Protein AF-A0A969HRJ3-F1 (afdb_monomer)

Radius of gyration: 23.59 Å; Cα contacts (8 Å, |Δi|>4): 320; chains: 1; bounding box: 69×30×68 Å

pLDDT: mean 84.58, std 14.96, range [37.5, 98.06]

Solvent-accessible surface area (backbone atoms only — not comparable to full-atom values): 15428 Å² total; per-residue (Å²): 118,71,72,62,56,55,53,55,52,50,54,52,55,51,51,52,53,52,53,52,56,51,50,54,53,49,52,53,48,45,64,77,42,39,71,56,49,57,52,40,52,64,53,78,60,49,46,32,39,82,84,7,45,77,69,46,73,60,54,58,54,44,67,77,70,50,52,71,70,46,30,63,55,30,55,70,45,98,31,55,52,34,18,50,52,19,50,51,52,45,43,74,72,49,97,80,66,67,58,66,63,51,45,63,62,30,60,73,35,72,52,61,38,40,36,33,28,29,43,72,48,98,88,53,74,72,42,80,43,80,44,80,40,46,44,21,50,55,49,41,53,37,44,27,46,78,55,65,75,84,66,68,56,96,30,48,58,77,66,74,32,54,27,70,90,35,71,70,56,16,52,50,44,44,48,52,43,58,62,39,97,64,88,44,66,64,38,46,38,38,36,62,72,49,79,84,55,79,87,48,48,68,38,29,48,51,38,46,76,76,39,100,40,70,40,29,46,35,38,45,26,62,66,68,52,79,92,42,50,68,60,54,50,54,49,32,70,74,69,62,48,66,72,36,55,77,48,37,84,43,71,72,55,56,53,48,55,75,71,42,85,77,69,80,60,64,68,78,75,72,75,120

Secondary structure (DSSP, 8-state):
-HHHHHHHHHHHHHHHHHHHHHHHHHHHHHHHHHHHHHHHTT-S-EEB-TTS-B--HHHHHHHTT--HHHHHHHTT-S-HHHHHHHHHHHHHH-S---HHHHHHHHTT---EEEEEEEEPPTTS--EEEEEEEEHHHHHHHHH--TT--S-S-TTS-----TTTT-HHHHHHHHHHHHHS----HHHHHHHHHSPP-GGGHHHHHHHHHHS--HHHHHHHHTT--GGGHHHHHHHHHHH--TTHHHH---HHHHHHHHHSTT--S-GGGT--

Foldseek 3Di:
DVVVVVVVVVVVVVVVVVVVVVVVVLVVLCVQCVVLLVVQLPDQEFEADQQQAGDDPSLVVCLVRDDLVSLVSQCPDPGLSSVLSSLQSNLPPDLDDPLLVSLLSLQAQQDWHWYWWWDDDPPDDTDTDIDIDRSSQSSCVQQDAPLPPVDPPSTHHDHDHSCPVPPVSNVSSLLVLQQDDGDHVRSLSSLAPDQADPVSQVSLVCCLVPPLRLSSLLSNLLVQDPVCLVSSVVSCVVPVSCVSCQNNVHPVNVVVVVPDPPPVPPCVVVPD

Nearest PDB structures (foldseek):
  8r22-assembly1_A  TM=3.618E-01  e=1.398E+00  Homo sapiens
  2ewv-assembly1_A  TM=2.769E-01  e=1.712E+00  Aquifex aeolicus VF5
  7a01-assembly1_N3  TM=2.493E-01  e=4.487E+00  Oryctolagus cuniculus
  5jpq-assembly1_q  TM=2.025E-01  e=9.601E+00  Thermochaetoides thermophila

Sequence (272 aa):
MYLKIGFTLGLFIFGIIISFAQEDKNKQIYKRLNSLATNISRELVIDIDYKGNLTSRMLNKLAKKASESDLMALTRHSSPNVRFYAIYLLTQNFDSIPYLDLAQHFLYDLDSVEVAEWTTLSHGPALKQFNKQVLGELALQMLGTSSYTGFIPRNSFKCQPYTWANPAQLKAIDSLLVCNPNELIQTRDVLSYNASIPAHYPCIRSLVEHYDKPEALYALAKFQKDSDVNLILQEVIRTGAIWVLKAFQHPTFLTFLASTSLITIPLTYMQI

Structure (mmCIF, N/CA/C/O backbone):
data_AF-A0A969HRJ3-F1
#
_entry.id   AF-A0A969HRJ3-F1
#
loop_
_atom_site.group_PDB
_atom_site.id
_atom_site.type_symbol
_atom_site.label_atom_id
_atom_site.label_alt_id
_atom_site.label_comp_id
_atom_site.label_asym_id
_atom_site.label_entity_id
_atom_site.label_seq_id
_atom_site.pdbx_PDB_ins_code
_atom_site.Cartn_x
_atom_site.Cartn_y
_atom_site.Cartn_z
_atom_site.occupancy
_atom_site.B_iso_or_equiv
_atom_site.auth_seq_id
_atom_site.auth_comp_id
_atom_site.auth_asym_id
_atom_site.auth_atom_id
_atom_site.pdbx_PDB_model_num
ATOM 1 N N . MET A 1 1 ? -39.532 -7.740 -28.508 1.00 56.62 1 MET A N 1
ATOM 2 C CA . MET A 1 1 ? -38.693 -8.711 -27.764 1.00 56.62 1 MET A CA 1
ATOM 3 C C . MET A 1 1 ? -37.367 -9.009 -28.475 1.00 56.62 1 MET A C 1
ATOM 5 O O . MET A 1 1 ? -36.334 -8.915 -27.830 1.00 56.62 1 MET A O 1
ATOM 9 N N . TYR A 1 2 ? -37.355 -9.246 -29.793 1.00 54.16 2 TYR A N 1
ATOM 10 C CA . TYR A 1 2 ? -36.135 -9.537 -30.573 1.00 54.16 2 TYR A CA 1
ATOM 11 C C . TYR A 1 2 ? -35.052 -8.437 -30.583 1.00 54.16 2 TYR A C 1
ATOM 13 O O . TYR A 1 2 ? -33.867 -8.751 -30.631 1.00 54.16 2 TYR A O 1
ATOM 21 N N . LEU A 1 3 ? -35.426 -7.158 -30.445 1.00 55.66 3 LEU A N 1
ATOM 22 C CA . LEU A 1 3 ? -34.468 -6.041 -30.456 1.00 55.66 3 LEU A CA 1
ATOM 23 C C . LEU A 1 3 ? -33.538 -6.007 -29.223 1.00 55.66 3 LEU A C 1
ATOM 25 O O . LEU A 1 3 ? -32.405 -5.548 -29.319 1.00 55.66 3 LEU A O 1
ATOM 29 N N . LYS A 1 4 ? -33.990 -6.514 -28.063 1.00 54.09 4 LYS A N 1
ATOM 30 C CA . LYS A 1 4 ? -33.178 -6.524 -26.830 1.00 54.09 4 LYS A CA 1
ATOM 31 C C . LYS A 1 4 ? -32.081 -7.589 -26.861 1.00 54.09 4 LYS A C 1
ATOM 33 O O . LYS A 1 4 ? -31.000 -7.336 -26.344 1.00 54.09 4 LYS A O 1
ATOM 38 N N . ILE A 1 5 ? -32.347 -8.733 -27.496 1.00 66.12 5 ILE A N 1
ATOM 39 C CA . ILE A 1 5 ? -31.422 -9.876 -27.564 1.00 66.12 5 ILE A CA 1
ATOM 40 C C . ILE A 1 5 ? -30.237 -9.564 -28.492 1.00 66.12 5 ILE A C 1
ATOM 42 O O . ILE A 1 5 ? -29.095 -9.858 -28.149 1.00 66.12 5 ILE A O 1
ATOM 46 N N . GLY A 1 6 ? -30.480 -8.897 -29.628 1.00 61.59 6 GLY A N 1
ATOM 47 C CA . GLY A 1 6 ? -29.408 -8.497 -30.550 1.00 61.59 6 GLY A CA 1
ATOM 48 C C . GLY A 1 6 ? -28.414 -7.504 -29.934 1.00 61.59 6 GLY A C 1
ATOM 49 O O . GLY A 1 6 ? -27.212 -7.609 -30.164 1.00 61.59 6 GLY A O 1
ATOM 50 N N . PHE A 1 7 ? -28.898 -6.586 -29.090 1.00 70.19 7 PHE A N 1
ATOM 51 C CA . PHE A 1 7 ? -28.051 -5.597 -28.420 1.00 70.19 7 PHE A CA 1
ATOM 52 C C . PHE A 1 7 ? -27.148 -6.219 -27.343 1.00 70.19 7 PHE A C 1
ATOM 54 O O . PHE A 1 7 ? -25.969 -5.883 -27.257 1.00 70.19 7 PHE A O 1
ATOM 61 N N . THR A 1 8 ? -27.660 -7.173 -26.554 1.00 66.62 8 THR A N 1
ATOM 62 C CA . THR A 1 8 ? -26.848 -7.867 -25.534 1.00 66.62 8 THR A CA 1
ATOM 63 C C . THR A 1 8 ? -25.789 -8.767 -26.170 1.00 66.62 8 THR A C 1
ATOM 65 O O . THR A 1 8 ? -24.652 -8.796 -25.705 1.00 66.62 8 THR A O 1
ATOM 68 N N . LEU A 1 9 ? -26.131 -9.452 -27.268 1.00 69.56 9 LEU A N 1
ATOM 69 C CA . LEU A 1 9 ? -25.185 -10.286 -28.011 1.00 69.56 9 LEU A CA 1
ATOM 70 C C . LEU A 1 9 ? -24.076 -9.444 -28.668 1.00 69.56 9 LEU A C 1
ATOM 72 O O . LEU A 1 9 ? -22.909 -9.827 -28.632 1.00 69.56 9 LEU A O 1
ATOM 76 N N . GLY A 1 10 ? -24.426 -8.269 -29.205 1.00 69.06 10 GLY A N 1
ATOM 77 C CA . GLY A 1 10 ? -23.463 -7.323 -29.773 1.00 69.06 10 GLY A CA 1
ATOM 78 C C . GLY A 1 10 ? -22.443 -6.817 -28.750 1.00 69.06 10 GLY A C 1
ATOM 79 O O . GLY A 1 10 ? -21.248 -6.815 -29.037 1.00 69.06 10 GLY A O 1
ATOM 80 N N . LEU A 1 11 ? -22.884 -6.464 -27.536 1.00 73.31 11 LEU A N 1
ATOM 81 C CA . LEU A 1 11 ? -21.986 -6.040 -26.453 1.00 73.31 11 LEU A CA 1
ATOM 82 C C . LEU A 1 11 ? -21.050 -7.164 -25.988 1.00 73.31 11 LEU A C 1
ATOM 84 O O . LEU A 1 11 ? -19.877 -6.912 -25.722 1.00 73.31 11 LEU A O 1
ATOM 88 N N . PHE A 1 12 ? -21.541 -8.404 -25.934 1.00 72.06 12 PHE A N 1
ATOM 89 C CA . PHE A 1 12 ? -20.728 -9.558 -25.550 1.00 72.06 12 PHE A CA 1
ATOM 90 C C . PHE A 1 12 ? -19.631 -9.861 -26.583 1.00 72.06 12 PHE A C 1
ATOM 92 O O . PHE A 1 12 ? -18.465 -10.016 -26.222 1.00 72.06 12 PHE A O 1
ATOM 99 N N . ILE A 1 13 ? -19.975 -9.866 -27.876 1.00 71.44 13 ILE A N 1
ATOM 100 C CA . ILE A 1 13 ? -19.005 -10.069 -28.965 1.00 71.44 13 ILE A CA 1
ATOM 101 C C . ILE A 1 13 ? -17.981 -8.926 -28.998 1.00 71.44 13 ILE A C 1
ATOM 103 O O . ILE A 1 13 ? -16.787 -9.174 -29.156 1.00 71.44 13 ILE A O 1
ATOM 107 N N . PHE A 1 14 ? -18.419 -7.680 -28.795 1.00 68.56 14 PHE A N 1
ATOM 108 C CA . PHE A 1 14 ? -17.523 -6.525 -28.748 1.00 68.56 14 PHE A CA 1
ATOM 109 C C . PHE A 1 14 ? -16.537 -6.602 -27.572 1.00 68.56 14 PHE A C 1
ATOM 111 O O . PHE A 1 14 ? -15.352 -6.327 -27.750 1.00 68.56 14 PHE A O 1
ATOM 118 N N . GLY A 1 15 ? -16.991 -7.063 -26.400 1.00 64.44 15 GLY A N 1
ATOM 119 C CA . GLY A 1 15 ? -16.123 -7.323 -25.247 1.00 64.44 15 GLY A CA 1
ATOM 120 C C . GLY A 1 15 ? -15.043 -8.368 -25.541 1.00 64.44 15 GLY A C 1
ATOM 121 O O . GLY A 1 15 ? -13.871 -8.131 -25.258 1.00 64.44 15 GLY A O 1
ATOM 122 N N . ILE A 1 16 ? -15.411 -9.477 -26.191 1.00 68.00 16 ILE A N 1
ATOM 123 C CA . ILE A 1 16 ? -14.467 -10.533 -26.592 1.00 68.00 16 ILE A CA 1
ATOM 124 C C . ILE A 1 16 ? -13.409 -9.996 -27.568 1.00 68.00 16 ILE A C 1
ATOM 126 O O . ILE A 1 16 ? -12.219 -10.262 -27.398 1.00 68.00 16 ILE A O 1
ATOM 130 N N . ILE A 1 17 ? -13.817 -9.207 -28.569 1.00 66.00 17 ILE A N 1
ATOM 131 C CA . ILE A 1 17 ? -12.893 -8.618 -29.552 1.00 66.00 17 ILE A CA 1
ATOM 132 C C . ILE A 1 17 ? -11.901 -7.661 -28.873 1.00 66.00 17 ILE A C 1
ATOM 134 O O . ILE A 1 17 ? -10.711 -7.690 -29.189 1.00 66.00 17 ILE A O 1
ATOM 138 N N . ILE A 1 18 ? -12.360 -6.849 -27.911 1.00 67.62 18 ILE A N 1
ATOM 139 C CA . ILE A 1 18 ? -11.481 -5.965 -27.131 1.00 67.62 18 ILE A CA 1
ATOM 140 C C . ILE A 1 18 ? -10.466 -6.782 -26.323 1.00 67.62 18 ILE A C 1
ATOM 142 O O . ILE A 1 18 ? -9.281 -6.446 -26.329 1.00 67.62 18 ILE A O 1
ATOM 146 N N . SER A 1 19 ? -10.893 -7.871 -25.675 1.00 61.19 19 SER A N 1
ATOM 147 C CA . SER A 1 19 ? -9.987 -8.741 -24.918 1.00 61.19 19 SER A CA 1
ATOM 148 C C . SER A 1 19 ? -8.893 -9.351 -25.802 1.00 61.19 19 SER A C 1
ATOM 150 O O . SER A 1 19 ? -7.722 -9.282 -25.431 1.00 61.19 19 SER A O 1
ATOM 152 N N . PHE A 1 20 ? -9.235 -9.856 -26.995 1.00 60.12 20 PHE A N 1
ATOM 153 C CA . PHE A 1 20 ? -8.247 -10.403 -27.935 1.00 60.12 20 PHE A CA 1
ATOM 154 C C . PHE A 1 20 ? -7.270 -9.340 -28.454 1.00 60.12 20 PHE A C 1
ATOM 156 O O . PHE A 1 20 ? -6.060 -9.567 -28.475 1.00 60.12 20 PHE A O 1
ATOM 163 N N . ALA A 1 21 ? -7.761 -8.149 -28.813 1.00 57.69 21 ALA A N 1
ATOM 164 C CA . ALA A 1 21 ? -6.901 -7.056 -29.270 1.00 57.69 21 ALA A CA 1
ATOM 165 C C . ALA A 1 21 ? -5.924 -6.583 -28.176 1.00 57.69 21 ALA A C 1
ATOM 167 O O . ALA A 1 21 ? -4.788 -6.195 -28.465 1.00 57.69 21 ALA A O 1
ATOM 168 N N . GLN A 1 22 ? -6.353 -6.622 -26.913 1.00 59.62 22 GLN A N 1
ATOM 169 C CA . GLN A 1 22 ? -5.511 -6.293 -25.768 1.00 59.62 22 GLN A CA 1
ATOM 170 C C . GLN A 1 22 ? -4.480 -7.394 -25.481 1.00 59.62 22 GLN A C 1
ATOM 172 O O . GLN A 1 22 ? -3.331 -7.090 -25.161 1.00 59.62 22 GLN A O 1
ATOM 177 N N . GLU A 1 23 ? -4.848 -8.662 -25.671 1.00 66.44 23 GLU A N 1
ATOM 178 C CA . GLU A 1 23 ? -3.934 -9.798 -25.552 1.00 66.44 23 GLU A CA 1
ATOM 179 C C . GLU A 1 23 ? -2.814 -9.762 -26.609 1.00 66.44 23 GLU A C 1
ATOM 181 O O . GLU A 1 23 ? -1.642 -9.940 -26.267 1.00 66.44 23 GLU A O 1
ATOM 186 N N . ASP A 1 24 ? -3.133 -9.459 -27.870 1.00 59.12 24 ASP A N 1
ATOM 187 C CA . ASP A 1 24 ? -2.139 -9.380 -28.950 1.00 59.12 24 ASP A CA 1
ATOM 188 C C . ASP A 1 24 ? -1.158 -8.214 -28.767 1.00 59.12 24 ASP A C 1
ATOM 190 O O . ASP A 1 24 ? 0.055 -8.383 -28.945 1.00 59.12 24 ASP A O 1
ATOM 194 N N . LYS A 1 25 ? -1.647 -7.044 -28.328 1.00 62.38 25 LYS A N 1
ATOM 195 C CA . LYS A 1 25 ? -0.774 -5.919 -27.950 1.00 62.38 25 LYS A CA 1
ATOM 196 C C . LYS A 1 25 ? 0.165 -6.303 -26.811 1.00 62.38 25 LYS A C 1
ATOM 198 O O . LYS A 1 25 ? 1.367 -6.049 -26.902 1.00 62.38 25 LYS A O 1
ATOM 203 N N . ASN A 1 26 ? -0.349 -6.974 -25.780 1.00 62.53 26 ASN A N 1
ATOM 204 C CA . ASN A 1 26 ? 0.467 -7.447 -24.666 1.00 62.53 26 ASN A CA 1
ATOM 205 C C . ASN A 1 26 ? 1.536 -8.442 -25.143 1.00 62.53 26 ASN A C 1
ATOM 207 O O . ASN A 1 26 ? 2.707 -8.279 -24.807 1.00 62.53 26 ASN A O 1
ATOM 211 N N . LYS A 1 27 ? 1.192 -9.413 -26.002 1.00 67.62 27 LYS A N 1
ATOM 212 C CA . LYS A 1 27 ? 2.163 -10.357 -26.592 1.00 67.62 27 LYS A CA 1
ATOM 213 C C . LYS A 1 27 ? 3.284 -9.644 -27.351 1.00 67.62 27 LYS A C 1
ATOM 215 O O . LYS A 1 27 ? 4.450 -10.032 -27.234 1.00 67.62 27 LYS A O 1
ATOM 220 N N . GLN A 1 28 ? 2.966 -8.594 -28.109 1.00 68.62 28 GLN A N 1
ATOM 221 C CA . GLN A 1 28 ? 3.967 -7.834 -28.859 1.00 68.62 28 GLN A CA 1
ATOM 222 C C . GLN A 1 28 ? 4.893 -7.016 -27.942 1.00 68.62 28 GLN A C 1
ATOM 224 O O . GLN A 1 28 ? 6.112 -7.025 -28.147 1.00 68.62 28 GLN A O 1
ATOM 229 N N . ILE A 1 29 ? 4.338 -6.371 -26.909 1.00 68.56 29 ILE A N 1
ATOM 230 C CA . ILE A 1 29 ? 5.096 -5.662 -25.863 1.00 68.56 29 ILE A CA 1
ATOM 231 C C . ILE A 1 29 ? 6.056 -6.630 -25.168 1.00 68.56 29 ILE A C 1
ATOM 233 O O . ILE A 1 29 ? 7.268 -6.379 -25.109 1.00 68.56 29 ILE A O 1
ATOM 237 N N . TYR A 1 30 ? 5.538 -7.783 -24.731 1.00 68.69 30 TYR A N 1
ATOM 238 C CA . TYR A 1 30 ? 6.349 -8.810 -24.093 1.00 68.69 30 TYR A CA 1
ATOM 239 C C . TYR A 1 30 ? 7.469 -9.265 -25.017 1.00 68.69 30 TYR A C 1
ATOM 241 O O . TYR A 1 30 ? 8.600 -9.321 -24.565 1.00 68.69 30 TYR A O 1
ATOM 249 N N . LYS A 1 31 ? 7.239 -9.466 -26.320 1.00 77.75 31 LYS A N 1
ATOM 250 C CA . LYS A 1 31 ? 8.304 -9.867 -27.256 1.00 77.75 31 LYS A CA 1
ATOM 251 C C . LYS A 1 31 ? 9.462 -8.860 -27.330 1.00 77.75 31 LYS A C 1
ATOM 253 O O . LYS A 1 31 ? 10.617 -9.283 -27.385 1.00 77.75 31 LYS A O 1
ATOM 258 N N . ARG A 1 32 ? 9.188 -7.548 -27.314 1.00 85.38 32 ARG A N 1
ATOM 259 C CA . ARG A 1 32 ? 10.231 -6.504 -27.415 1.00 85.38 32 ARG A CA 1
ATOM 260 C C . ARG A 1 32 ? 11.063 -6.388 -26.141 1.00 85.38 32 ARG A C 1
ATOM 262 O O . ARG A 1 32 ? 12.280 -6.210 -26.216 1.00 85.38 32 ARG A O 1
ATOM 269 N N . LEU A 1 33 ? 10.413 -6.470 -24.983 1.00 92.62 33 LEU A N 1
ATOM 270 C CA . LEU A 1 33 ? 11.062 -6.300 -23.684 1.00 92.62 33 LEU A CA 1
ATOM 271 C C . LEU A 1 33 ? 11.400 -7.625 -22.991 1.00 92.62 33 LEU A C 1
ATOM 273 O O . LEU A 1 33 ? 12.006 -7.585 -21.925 1.00 92.62 33 LEU A O 1
ATOM 277 N N . ASN A 1 34 ? 11.102 -8.780 -23.599 1.00 90.00 34 ASN A N 1
ATOM 278 C CA . ASN A 1 34 ? 11.191 -10.094 -22.953 1.00 90.00 34 ASN A CA 1
ATOM 279 C C . ASN A 1 34 ? 12.561 -10.349 -22.332 1.00 90.00 34 ASN A C 1
ATOM 281 O O . ASN A 1 34 ? 12.669 -10.763 -21.184 1.00 90.00 34 ASN A O 1
ATOM 285 N N . SER A 1 35 ? 13.625 -10.076 -23.091 1.00 92.81 35 SER A N 1
ATOM 286 C CA . SER A 1 35 ? 14.993 -10.299 -22.624 1.00 92.81 35 SER A CA 1
ATOM 287 C C . SER A 1 35 ? 15.351 -9.389 -21.452 1.00 92.81 35 SER A C 1
ATOM 289 O O . SER A 1 35 ? 16.077 -9.804 -20.555 1.00 92.81 35 SER A O 1
ATOM 291 N N . LEU A 1 36 ? 14.823 -8.163 -21.419 1.00 95.31 36 LEU A N 1
ATOM 292 C CA . LEU A 1 36 ? 15.044 -7.240 -20.315 1.00 95.31 36 LEU A CA 1
ATOM 293 C C . LEU A 1 36 ? 14.210 -7.621 -19.089 1.00 95.31 36 LEU A C 1
ATOM 295 O O . LEU A 1 36 ? 14.768 -7.683 -18.000 1.00 95.31 36 LEU A O 1
ATOM 299 N N . ALA A 1 37 ? 12.929 -7.942 -19.269 1.00 95.00 37 ALA A N 1
ATOM 300 C CA . ALA A 1 37 ? 12.057 -8.430 -18.204 1.00 95.00 37 ALA A CA 1
ATOM 301 C C . ALA A 1 37 ? 12.603 -9.726 -17.581 1.00 95.00 37 ALA A C 1
ATOM 303 O O . ALA A 1 37 ? 12.682 -9.827 -16.364 1.00 95.00 37 ALA A O 1
ATOM 304 N N . THR A 1 38 ? 13.101 -10.655 -18.405 1.00 95.19 38 THR A N 1
ATOM 305 C CA . THR A 1 38 ? 13.766 -11.893 -17.956 1.00 95.19 38 THR A CA 1
ATOM 306 C C . THR A 1 38 ? 15.040 -11.610 -17.156 1.00 95.19 38 THR A C 1
ATOM 308 O O . THR A 1 38 ? 15.367 -12.336 -16.222 1.00 95.19 38 THR A O 1
ATOM 311 N N . ASN A 1 39 ? 15.797 -10.571 -17.516 1.00 96.12 39 ASN A N 1
ATOM 312 C CA . ASN A 1 39 ? 16.988 -10.198 -16.754 1.00 96.12 39 ASN A CA 1
ATOM 313 C C . ASN A 1 39 ? 16.613 -9.548 -15.418 1.00 96.12 39 ASN A C 1
ATOM 315 O O . ASN A 1 39 ? 17.206 -9.898 -14.405 1.00 96.12 39 ASN A O 1
ATOM 319 N N . ILE A 1 40 ? 15.607 -8.668 -15.402 1.00 96.69 40 ILE A N 1
ATOM 320 C CA . ILE A 1 40 ? 15.085 -8.051 -14.172 1.00 96.69 40 ILE A CA 1
ATOM 321 C C . ILE A 1 40 ? 14.511 -9.118 -13.234 1.00 96.69 40 ILE A C 1
ATOM 323 O O . ILE A 1 40 ? 14.780 -9.102 -12.037 1.00 96.69 40 ILE A O 1
ATOM 327 N N . SER A 1 41 ? 13.775 -10.097 -13.766 1.00 95.88 41 SER A N 1
ATOM 328 C CA . SER A 1 41 ? 13.188 -11.171 -12.961 1.00 95.88 41 SER A CA 1
ATOM 329 C C . SER A 1 41 ? 14.223 -12.093 -12.315 1.00 95.88 41 SER A C 1
ATOM 331 O O . SER A 1 41 ? 13.870 -12.879 -11.444 1.00 95.88 41 SER A O 1
ATOM 333 N N . ARG A 1 42 ? 15.480 -12.048 -12.775 1.00 95.88 42 ARG A N 1
ATOM 334 C CA . ARG A 1 42 ? 16.611 -12.801 -12.214 1.00 95.88 42 ARG A CA 1
ATOM 335 C C . ARG A 1 42 ? 17.448 -11.981 -11.238 1.00 95.88 42 ARG A C 1
ATOM 337 O O . ARG A 1 42 ? 18.366 -12.538 -10.641 1.00 95.88 42 ARG A O 1
ATOM 344 N N . GLU A 1 43 ? 17.190 -10.682 -11.098 1.00 94.69 43 GLU A N 1
ATOM 345 C CA . GLU A 1 43 ? 17.848 -9.899 -10.056 1.00 94.69 43 GLU A CA 1
ATOM 346 C C . GLU A 1 43 ? 17.414 -10.443 -8.694 1.00 94.69 43 GLU A C 1
ATOM 348 O O . GLU A 1 43 ? 16.231 -10.638 -8.442 1.00 94.69 43 GLU A O 1
ATOM 353 N N . LEU A 1 44 ? 18.373 -10.751 -7.827 1.00 92.44 44 LEU A N 1
ATOM 354 C CA . LEU A 1 44 ? 18.051 -11.278 -6.500 1.00 92.44 44 LEU A CA 1
ATOM 355 C C . LEU A 1 44 ? 17.641 -10.157 -5.548 1.00 92.44 44 LEU A C 1
ATOM 357 O O . LEU A 1 44 ? 16.837 -10.379 -4.654 1.00 92.44 44 LEU A O 1
ATOM 361 N N . VAL A 1 45 ? 18.205 -8.965 -5.751 1.00 93.75 45 VAL A N 1
ATOM 362 C CA . VAL A 1 45 ? 18.104 -7.836 -4.833 1.00 93.75 45 VAL A CA 1
ATOM 363 C C . VAL A 1 45 ? 18.013 -6.535 -5.622 1.00 93.75 45 VAL A C 1
ATOM 365 O O . VAL A 1 45 ? 18.761 -6.323 -6.579 1.00 93.75 45 VAL A O 1
ATOM 368 N N . ILE A 1 46 ? 17.129 -5.647 -5.182 1.00 92.19 46 ILE A N 1
ATOM 369 C CA . ILE A 1 46 ? 17.028 -4.266 -5.642 1.00 92.19 46 ILE A CA 1
ATOM 370 C C . ILE A 1 46 ? 17.988 -3.411 -4.813 1.00 92.19 46 ILE A C 1
ATOM 372 O O . ILE A 1 46 ? 17.808 -3.256 -3.608 1.00 92.19 46 ILE A O 1
ATOM 376 N N . ASP A 1 47 ? 19.014 -2.860 -5.457 1.00 90.62 47 ASP A N 1
ATOM 377 C CA . ASP A 1 47 ? 20.065 -2.100 -4.775 1.00 90.62 47 ASP A CA 1
ATOM 378 C C . ASP A 1 47 ? 19.742 -0.601 -4.701 1.00 90.62 47 ASP A C 1
ATOM 380 O O . ASP A 1 47 ? 19.500 0.053 -5.726 1.00 90.62 47 ASP A O 1
ATOM 384 N N . ILE A 1 48 ? 19.781 -0.051 -3.491 1.00 87.94 48 ILE A N 1
ATOM 385 C CA . ILE A 1 48 ? 19.623 1.373 -3.206 1.00 87.94 48 ILE A CA 1
ATOM 386 C C . ILE A 1 48 ? 20.960 1.884 -2.682 1.00 87.94 48 ILE A C 1
ATOM 388 O O . ILE A 1 48 ? 21.555 1.281 -1.794 1.00 87.94 48 ILE A O 1
ATOM 392 N N . ASP A 1 49 ? 21.467 2.986 -3.235 1.00 86.06 49 ASP A N 1
ATOM 393 C CA . ASP A 1 49 ? 22.703 3.592 -2.740 1.00 86.06 49 ASP A CA 1
ATOM 394 C C . ASP A 1 49 ? 22.508 4.305 -1.391 1.00 86.06 49 ASP A C 1
ATOM 396 O O . ASP A 1 49 ? 21.399 4.534 -0.912 1.00 86.06 49 ASP A O 1
ATOM 400 N N . TYR A 1 50 ? 23.613 4.720 -0.776 1.00 82.00 50 TYR A N 1
ATOM 401 C CA . TYR A 1 50 ? 23.610 5.444 0.500 1.00 82.00 50 TYR A CA 1
ATOM 402 C C . TYR A 1 50 ? 22.912 6.816 0.462 1.00 82.00 50 TYR A C 1
ATOM 404 O O . TYR A 1 50 ? 22.753 7.455 1.500 1.00 82.00 50 TYR A O 1
ATOM 412 N N . LYS A 1 51 ? 22.535 7.309 -0.723 1.00 80.94 51 LYS A N 1
ATOM 413 C CA . LYS A 1 51 ? 21.774 8.550 -0.911 1.00 80.94 51 LYS A CA 1
ATOM 414 C C . LYS A 1 51 ? 20.285 8.280 -1.142 1.00 80.94 51 LYS A C 1
ATOM 416 O O . LYS A 1 51 ? 19.549 9.250 -1.355 1.00 80.94 51 LYS A O 1
ATOM 421 N N . GLY A 1 52 ? 19.865 7.015 -1.133 1.00 79.94 52 GLY A N 1
ATOM 422 C CA . GLY A 1 52 ? 18.506 6.587 -1.428 1.00 7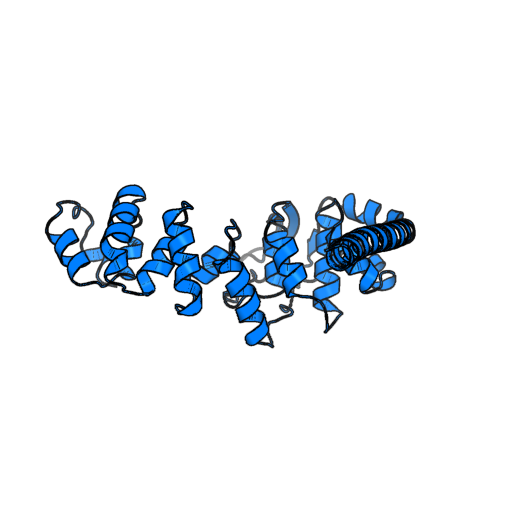9.94 52 GLY A CA 1
ATOM 423 C C . GLY A 1 52 ? 18.201 6.484 -2.926 1.00 79.94 52 GLY A C 1
ATOM 424 O O . GLY A 1 52 ? 17.038 6.512 -3.296 1.00 79.94 52 GLY A O 1
ATOM 425 N N . ASN A 1 53 ? 19.172 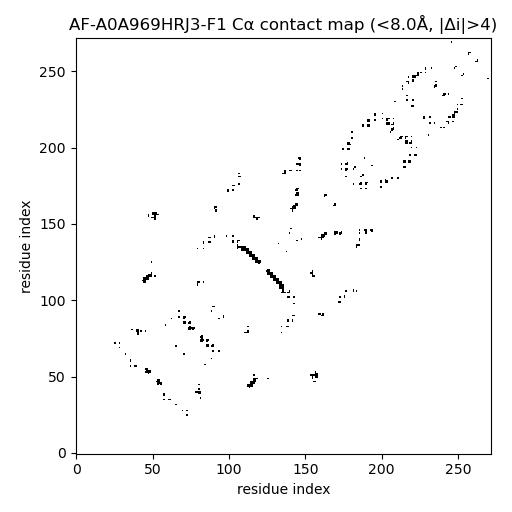6.417 -3.834 1.00 84.69 53 ASN A N 1
ATOM 426 C CA . ASN A 1 53 ? 18.861 6.244 -5.257 1.00 84.69 53 ASN A CA 1
ATOM 427 C C . ASN A 1 53 ? 18.855 4.762 -5.627 1.00 84.69 53 ASN A C 1
ATOM 429 O O . ASN A 1 53 ? 19.773 4.028 -5.263 1.00 84.69 53 ASN A O 1
ATOM 433 N N . LEU A 1 54 ? 17.879 4.329 -6.425 1.00 87.44 54 LEU A N 1
ATOM 434 C CA . LEU A 1 54 ? 17.914 3.004 -7.041 1.00 87.44 54 LEU A CA 1
ATOM 435 C C . LEU A 1 54 ? 19.070 2.922 -8.046 1.00 87.44 54 LEU A C 1
ATOM 437 O O . LEU A 1 54 ? 19.109 3.660 -9.032 1.00 87.44 54 LEU A O 1
ATOM 441 N N . THR A 1 55 ? 20.003 1.995 -7.826 1.00 81.56 55 THR A N 1
ATOM 442 C CA . THR A 1 55 ? 21.237 1.864 -8.622 1.00 81.56 55 THR A CA 1
ATOM 443 C C . THR A 1 55 ? 21.262 0.610 -9.490 1.00 81.56 55 THR A C 1
ATOM 445 O O . THR A 1 55 ? 22.293 -0.028 -9.684 1.00 81.56 55 THR A O 1
ATOM 448 N N . SER A 1 56 ? 20.127 0.262 -10.100 1.00 88.44 56 SER A N 1
ATOM 449 C CA . SER A 1 56 ? 20.067 -0.886 -11.010 1.00 88.44 56 SER A CA 1
ATOM 450 C C . SER A 1 56 ? 20.442 -0.530 -12.450 1.00 88.44 56 SER A C 1
ATOM 452 O O . SER A 1 56 ? 19.896 0.378 -13.092 1.00 88.44 56 SER A O 1
ATOM 454 N N . ARG A 1 57 ? 21.362 -1.317 -13.021 1.00 91.56 57 ARG A N 1
ATOM 455 C CA . ARG A 1 57 ? 21.681 -1.251 -14.453 1.00 91.56 57 ARG A CA 1
ATOM 456 C C . ARG A 1 57 ? 20.470 -1.638 -15.303 1.00 91.56 57 ARG A C 1
ATOM 458 O O . ARG A 1 57 ? 20.334 -1.110 -16.409 1.00 91.56 57 ARG A O 1
ATOM 465 N N . MET A 1 58 ? 19.625 -2.563 -14.841 1.00 94.06 58 MET A N 1
ATOM 466 C CA . MET A 1 58 ? 18.445 -2.975 -15.600 1.00 94.06 58 MET A CA 1
ATOM 467 C C . MET A 1 58 ? 17.345 -1.922 -15.546 1.00 94.06 58 MET A C 1
ATOM 469 O O . MET A 1 58 ? 16.763 -1.649 -16.593 1.00 94.06 58 MET A O 1
ATOM 473 N N . LEU A 1 59 ? 17.150 -1.254 -14.405 1.00 93.25 59 LEU A N 1
ATOM 474 C CA . LEU A 1 59 ? 16.241 -0.108 -14.294 1.00 93.25 59 LEU A CA 1
ATOM 475 C C . LEU A 1 59 ? 16.574 0.970 -15.339 1.00 93.25 59 LEU A C 1
ATOM 477 O O . LEU A 1 59 ? 15.722 1.369 -16.128 1.00 93.25 59 LEU A O 1
ATOM 481 N N . ASN A 1 60 ? 17.851 1.353 -15.433 1.00 93.06 60 ASN A N 1
ATOM 482 C CA . ASN A 1 60 ? 18.327 2.323 -16.422 1.00 93.06 60 ASN A CA 1
ATOM 483 C C . ASN A 1 60 ? 18.121 1.864 -17.875 1.00 93.06 60 ASN A C 1
ATOM 485 O O . ASN A 1 60 ? 17.848 2.673 -18.763 1.00 93.06 60 ASN A O 1
ATOM 489 N N . LYS A 1 61 ? 18.278 0.563 -18.153 1.00 95.75 61 LYS A N 1
ATOM 490 C CA . LYS A 1 61 ? 17.996 0.007 -19.485 1.00 95.75 61 LYS A CA 1
ATOM 491 C C . LYS A 1 61 ? 16.500 0.006 -19.792 1.00 95.75 61 LYS A C 1
ATOM 493 O O . LYS A 1 61 ? 16.149 0.210 -20.952 1.00 95.75 61 LYS A O 1
ATOM 498 N N . LEU A 1 62 ? 15.653 -0.231 -18.790 1.00 95.81 62 LEU A N 1
ATOM 499 C CA . LEU A 1 62 ? 14.200 -0.241 -18.933 1.00 95.81 62 LEU A CA 1
ATOM 500 C C . LEU A 1 62 ? 13.683 1.167 -19.207 1.00 95.81 62 LEU A C 1
ATOM 502 O O . LEU A 1 62 ? 13.016 1.359 -20.218 1.00 95.81 62 LEU A O 1
ATOM 506 N N . ALA A 1 63 ? 14.110 2.151 -18.413 1.00 95.38 63 ALA A N 1
ATOM 507 C CA . ALA A 1 63 ? 13.762 3.561 -18.590 1.00 95.38 63 ALA A CA 1
ATOM 508 C C . ALA A 1 63 ? 14.072 4.088 -20.002 1.00 95.38 63 ALA A C 1
ATOM 510 O O . ALA A 1 63 ? 13.311 4.859 -20.568 1.00 95.38 63 ALA A O 1
ATOM 511 N N . LYS A 1 64 ? 15.174 3.633 -20.614 1.00 95.69 64 LYS A N 1
ATOM 512 C CA . LYS A 1 64 ? 15.572 4.046 -21.972 1.00 95.69 64 LYS A CA 1
ATOM 513 C C . LYS A 1 64 ? 14.789 3.372 -23.103 1.00 95.69 64 LYS A C 1
ATOM 515 O O . LYS A 1 64 ? 14.915 3.796 -24.247 1.00 95.69 64 LYS A O 1
ATOM 520 N N . LYS A 1 65 ? 14.087 2.267 -22.833 1.00 95.56 65 LYS A N 1
ATOM 521 C CA . LYS A 1 65 ? 13.506 1.392 -23.871 1.00 95.56 65 LYS A CA 1
ATOM 522 C C . LYS A 1 65 ? 11.997 1.215 -23.775 1.00 95.56 65 LYS A C 1
ATOM 524 O O . LYS A 1 65 ? 11.382 0.831 -24.772 1.00 95.56 65 LYS A O 1
ATOM 529 N N . ALA A 1 66 ? 11.426 1.377 -22.590 1.00 96.25 66 ALA A N 1
ATOM 530 C CA . ALA A 1 66 ? 10.007 1.197 -22.349 1.00 96.25 66 ALA A CA 1
ATOM 531 C C . ALA A 1 66 ? 9.269 2.523 -22.555 1.00 96.25 66 ALA A C 1
ATOM 533 O O . ALA A 1 66 ? 9.701 3.563 -22.071 1.00 96.25 66 ALA A O 1
ATOM 534 N N . SER A 1 67 ? 8.159 2.471 -23.286 1.00 95.38 67 SER A N 1
ATOM 535 C CA . SER A 1 67 ? 7.148 3.525 -23.281 1.00 95.38 67 SER A CA 1
ATOM 536 C C . SER A 1 67 ? 6.272 3.404 -22.034 1.00 95.38 67 SER A C 1
ATOM 538 O O . SER A 1 67 ? 6.271 2.365 -21.373 1.00 95.38 67 SER A O 1
ATOM 540 N N . GLU A 1 68 ? 5.457 4.422 -21.763 1.00 95.75 68 GLU A N 1
ATOM 541 C CA . GLU A 1 68 ? 4.426 4.372 -20.719 1.00 95.75 68 GLU A CA 1
ATOM 542 C C . GLU A 1 68 ? 3.541 3.123 -20.844 1.00 95.75 68 GLU A C 1
ATOM 544 O O . GLU A 1 68 ? 3.357 2.385 -19.881 1.00 95.75 68 GLU A O 1
ATOM 549 N N . SER A 1 69 ? 3.070 2.822 -22.062 1.00 94.38 69 SER A N 1
ATOM 550 C CA . SER A 1 69 ? 2.222 1.652 -22.323 1.00 94.38 69 SER A CA 1
ATOM 551 C C . SER A 1 69 ? 2.928 0.323 -22.043 1.00 94.38 69 SER A C 1
ATOM 553 O O . SER A 1 69 ? 2.303 -0.617 -21.552 1.00 94.38 69 SER A O 1
ATOM 555 N N . ASP A 1 70 ? 4.240 0.250 -22.295 1.00 95.75 70 ASP A N 1
ATOM 556 C CA . ASP A 1 70 ? 5.022 -0.939 -21.971 1.00 95.75 70 ASP A CA 1
ATOM 557 C C . ASP A 1 70 ? 5.140 -1.105 -20.453 1.00 95.75 70 ASP A C 1
ATOM 559 O O . ASP A 1 70 ? 4.959 -2.205 -19.937 1.00 95.75 70 ASP A O 1
ATOM 563 N N . LEU A 1 71 ? 5.416 -0.017 -19.725 1.00 96.75 71 LEU A N 1
ATOM 564 C CA . LEU A 1 71 ? 5.501 -0.048 -18.266 1.00 96.75 71 LEU A CA 1
ATOM 565 C C . LEU A 1 71 ? 4.148 -0.418 -17.645 1.00 96.75 71 LEU A C 1
ATOM 567 O O . LEU A 1 71 ? 4.106 -1.273 -16.766 1.00 96.75 71 LEU A O 1
ATOM 571 N N . MET A 1 72 ? 3.041 0.126 -18.159 1.00 96.62 72 MET A N 1
ATOM 572 C CA . MET A 1 72 ? 1.684 -0.245 -17.743 1.00 96.62 72 MET A CA 1
ATOM 573 C C . MET A 1 72 ? 1.386 -1.735 -17.945 1.00 96.62 72 MET A C 1
ATOM 575 O O . MET A 1 72 ? 0.719 -2.339 -17.113 1.00 96.62 72 MET A O 1
ATOM 579 N N . ALA A 1 73 ? 1.883 -2.359 -19.015 1.00 95.00 73 ALA A N 1
ATOM 580 C CA . ALA A 1 73 ? 1.751 -3.806 -19.195 1.00 95.00 73 ALA A CA 1
ATOM 581 C C . ALA A 1 73 ? 2.656 -4.594 -18.226 1.00 95.00 73 ALA A C 1
ATOM 583 O O . ALA A 1 73 ? 2.283 -5.661 -17.729 1.00 95.00 73 ALA A O 1
ATOM 584 N N . LEU A 1 74 ? 3.849 -4.072 -17.927 1.00 96.62 74 LEU A N 1
ATOM 585 C CA . LEU A 1 74 ? 4.813 -4.711 -17.030 1.00 96.62 74 LEU A CA 1
ATOM 586 C C . LEU A 1 74 ? 4.402 -4.674 -15.550 1.00 96.62 74 LEU A C 1
ATOM 588 O O .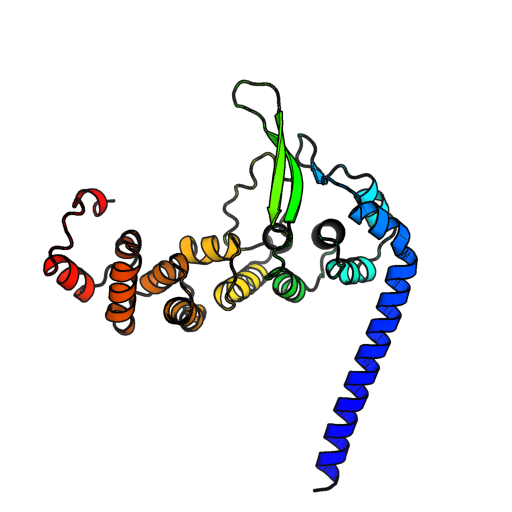 LEU A 1 74 ? 4.852 -5.542 -14.805 1.00 96.62 74 LEU A O 1
ATOM 592 N N . THR A 1 75 ? 3.500 -3.784 -15.120 1.00 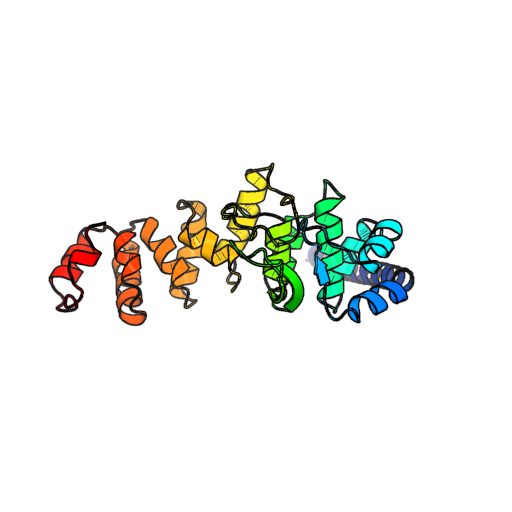97.50 75 THR A N 1
ATOM 593 C CA . THR A 1 75 ? 2.913 -3.839 -13.760 1.00 97.50 75 THR A CA 1
ATOM 594 C C . THR A 1 75 ? 2.083 -5.103 -13.514 1.00 97.50 75 THR A C 1
ATOM 596 O O . THR A 1 75 ? 1.797 -5.439 -12.368 1.00 97.50 75 THR A O 1
ATOM 599 N N . ARG A 1 76 ? 1.745 -5.856 -14.569 1.00 96.12 76 ARG A N 1
ATOM 600 C CA . ARG A 1 76 ? 1.044 -7.148 -14.500 1.00 96.12 76 ARG A CA 1
ATOM 601 C C . ARG A 1 76 ? 1.950 -8.351 -14.769 1.00 96.12 76 ARG A C 1
ATOM 603 O O . ARG A 1 76 ? 1.459 -9.460 -14.958 1.00 96.12 76 ARG A O 1
ATOM 610 N N . HIS A 1 77 ? 3.265 -8.150 -14.837 1.00 96.19 77 HIS A N 1
ATOM 611 C CA . HIS A 1 77 ? 4.207 -9.246 -15.049 1.00 96.19 77 HIS A CA 1
ATOM 612 C C . HIS A 1 77 ? 4.207 -10.211 -13.853 1.00 96.19 77 HIS A C 1
ATOM 614 O O . HIS A 1 77 ? 4.088 -9.789 -12.711 1.00 96.19 77 HIS A O 1
ATOM 620 N N . SER A 1 78 ? 4.451 -11.501 -14.089 1.00 95.50 78 SER A N 1
ATOM 621 C CA . SER A 1 78 ? 4.517 -12.532 -13.037 1.00 95.50 78 SER A CA 1
ATOM 622 C C . SER A 1 78 ? 5.701 -12.405 -12.066 1.00 95.50 78 SER A C 1
ATOM 624 O O . SER A 1 78 ? 5.859 -13.238 -11.183 1.00 95.50 78 SER A O 1
ATOM 626 N N . SER A 1 79 ? 6.578 -11.415 -12.254 1.00 97.31 79 SER A N 1
ATOM 627 C CA . SER A 1 79 ? 7.792 -11.253 -11.453 1.00 97.31 79 SER A CA 1
ATOM 628 C C . SER A 1 79 ? 7.658 -9.981 -10.628 1.00 97.31 79 SER A C 1
ATOM 630 O O . SER A 1 79 ? 7.481 -8.912 -11.226 1.00 97.31 79 SER A O 1
ATOM 632 N N . PRO A 1 80 ? 7.798 -10.059 -9.294 1.00 97.69 80 PRO A N 1
ATOM 633 C CA . PRO A 1 80 ? 7.631 -8.894 -8.436 1.00 97.69 80 PRO A CA 1
ATOM 634 C C . PRO A 1 80 ? 8.679 -7.810 -8.728 1.00 97.69 80 PRO A C 1
ATOM 636 O O . PRO A 1 80 ? 8.336 -6.634 -8.771 1.00 97.69 80 PRO A O 1
ATOM 639 N N . ASN A 1 81 ? 9.915 -8.176 -9.084 1.00 97.12 81 ASN A N 1
ATOM 640 C CA . ASN A 1 81 ? 10.950 -7.206 -9.470 1.00 97.12 81 ASN A CA 1
ATOM 641 C C . ASN A 1 81 ? 10.597 -6.427 -10.743 1.00 97.12 81 ASN A C 1
ATOM 643 O O . ASN A 1 81 ? 10.848 -5.226 -10.839 1.00 97.12 81 ASN A O 1
ATOM 647 N N . VAL A 1 82 ? 10.015 -7.109 -11.737 1.00 97.69 82 VAL A N 1
ATOM 648 C CA . VAL A 1 82 ? 9.592 -6.465 -12.990 1.00 97.69 82 VAL A CA 1
ATOM 649 C C . VAL A 1 82 ? 8.471 -5.472 -12.709 1.00 97.69 82 VAL A C 1
ATOM 651 O O . VAL A 1 82 ? 8.535 -4.335 -13.181 1.00 97.69 82 VAL A O 1
ATOM 654 N N . ARG A 1 83 ? 7.484 -5.877 -11.902 1.00 98.06 83 ARG A N 1
ATOM 655 C CA . ARG A 1 83 ? 6.387 -5.003 -11.478 1.00 98.06 83 ARG A CA 1
ATOM 656 C C . ARG A 1 83 ? 6.890 -3.811 -10.667 1.00 98.06 83 ARG A C 1
ATOM 658 O O . ARG A 1 83 ? 6.477 -2.694 -10.962 1.00 98.06 83 ARG A O 1
ATOM 665 N N . PHE A 1 84 ? 7.826 -4.024 -9.738 1.00 96.88 84 PHE A N 1
ATOM 666 C CA . PHE A 1 84 ? 8.468 -2.969 -8.948 1.00 96.88 84 PHE A CA 1
ATOM 667 C C . PHE A 1 84 ? 9.141 -1.912 -9.838 1.00 96.88 84 PHE A C 1
ATOM 669 O O . PHE A 1 84 ? 8.863 -0.723 -9.702 1.00 96.88 84 PHE A O 1
ATOM 676 N N . TYR A 1 85 ? 9.975 -2.316 -10.806 1.00 96.50 85 TYR A N 1
ATOM 677 C CA . TYR A 1 85 ? 10.594 -1.352 -11.728 1.00 96.50 85 TYR A CA 1
ATOM 678 C C . TYR A 1 85 ? 9.582 -0.653 -12.623 1.00 96.50 85 TYR A C 1
ATOM 680 O O . TYR A 1 85 ? 9.755 0.530 -12.916 1.00 96.50 85 TYR A O 1
ATOM 688 N N . ALA A 1 86 ? 8.528 -1.350 -13.043 1.00 97.56 86 ALA A N 1
ATOM 689 C CA . ALA A 1 86 ? 7.475 -0.747 -13.840 1.00 97.56 86 ALA A CA 1
ATOM 690 C C . ALA A 1 86 ? 6.743 0.364 -13.072 1.00 97.56 86 ALA A C 1
ATOM 692 O O . ALA A 1 86 ? 6.668 1.485 -13.572 1.00 97.56 86 ALA A O 1
ATOM 693 N N . ILE A 1 87 ? 6.261 0.087 -11.854 1.00 97.44 87 ILE A N 1
ATOM 694 C CA . ILE A 1 87 ? 5.529 1.079 -11.053 1.00 97.44 87 ILE A CA 1
ATOM 695 C C . ILE A 1 87 ? 6.428 2.230 -10.590 1.00 97.44 87 ILE A C 1
ATOM 697 O O . ILE A 1 87 ? 6.011 3.389 -10.639 1.00 97.44 87 ILE A O 1
ATOM 701 N N . TYR A 1 88 ? 7.687 1.947 -10.247 1.00 95.38 88 TYR A N 1
ATOM 702 C CA . TYR A 1 88 ? 8.664 2.992 -9.954 1.00 95.38 88 TYR A CA 1
ATOM 703 C C . TYR A 1 88 ? 8.843 3.924 -11.158 1.00 95.38 88 TYR A C 1
ATOM 705 O O . TYR A 1 88 ? 8.663 5.130 -11.046 1.00 95.38 88 TYR A O 1
ATOM 713 N N . LEU A 1 89 ? 9.132 3.391 -12.350 1.00 95.19 89 LEU A N 1
ATOM 714 C CA . LEU A 1 89 ? 9.345 4.242 -13.524 1.00 95.19 89 LEU A CA 1
ATOM 715 C C . LEU A 1 89 ? 8.084 4.995 -13.958 1.00 95.19 89 LEU A C 1
ATOM 717 O O . LEU A 1 89 ? 8.218 6.114 -14.448 1.00 95.19 89 LEU A O 1
ATOM 721 N N . LEU A 1 90 ? 6.896 4.409 -13.787 1.00 96.50 90 LEU A N 1
ATOM 722 C CA . LEU A 1 90 ? 5.625 5.084 -14.059 1.00 96.50 90 LEU A CA 1
ATOM 723 C C . LEU A 1 90 ? 5.444 6.303 -13.157 1.00 96.50 90 LEU A C 1
ATOM 725 O O . LEU A 1 90 ? 5.260 7.408 -13.654 1.00 96.50 90 LEU A O 1
ATOM 729 N N . THR A 1 91 ? 5.553 6.107 -11.843 1.00 93.62 91 THR A N 1
ATOM 730 C CA . THR A 1 91 ? 5.322 7.172 -10.854 1.00 93.62 91 THR A CA 1
ATOM 731 C C . THR A 1 91 ? 6.376 8.274 -10.895 1.00 93.62 91 THR A C 1
ATOM 733 O O . THR A 1 91 ? 6.064 9.405 -10.542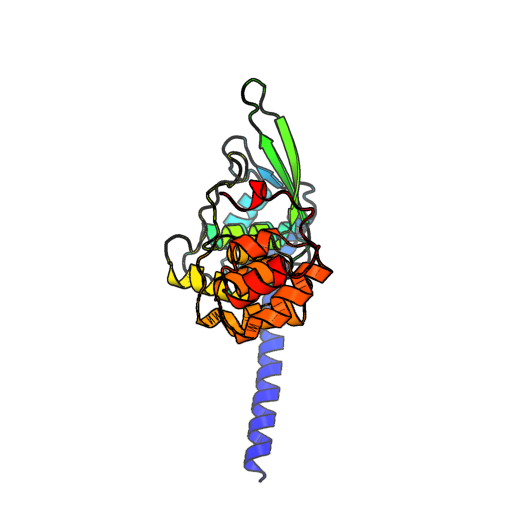 1.00 93.62 91 THR A O 1
ATOM 736 N N . GLN A 1 92 ? 7.607 7.969 -11.324 1.00 91.00 92 GLN A N 1
ATOM 737 C CA . GLN A 1 92 ? 8.702 8.944 -11.336 1.00 91.00 92 GLN A CA 1
ATOM 738 C C . GLN A 1 92 ? 8.868 9.711 -12.658 1.00 91.00 92 GLN A C 1
ATOM 740 O O . GLN A 1 92 ? 9.556 10.727 -12.663 1.00 91.00 92 GLN A O 1
ATOM 745 N N . ASN A 1 93 ? 8.305 9.237 -13.778 1.00 93.19 93 ASN A N 1
ATOM 746 C CA . ASN A 1 93 ? 8.580 9.827 -15.100 1.00 93.19 93 ASN A CA 1
ATOM 747 C C . ASN A 1 93 ? 7.342 10.289 -15.881 1.00 93.19 93 ASN A C 1
ATOM 749 O O . ASN A 1 93 ? 7.507 10.858 -16.960 1.00 93.19 93 ASN A O 1
ATOM 753 N N . PHE A 1 94 ? 6.128 10.020 -15.399 1.00 94.25 94 PHE A N 1
ATOM 754 C CA . PHE A 1 94 ? 4.897 10.331 -16.125 1.00 94.25 94 PHE A CA 1
ATOM 755 C C . PHE A 1 94 ? 3.903 11.031 -15.207 1.00 94.25 94 PHE A C 1
ATOM 757 O O . PHE A 1 94 ? 3.655 10.551 -14.109 1.00 94.25 94 PHE A O 1
ATOM 764 N N . ASP A 1 95 ? 3.295 12.116 -15.687 1.00 90.25 95 ASP A N 1
ATOM 765 C CA . ASP A 1 95 ? 2.389 12.975 -14.904 1.00 90.25 95 ASP A CA 1
ATOM 766 C C . ASP A 1 95 ? 0.906 12.577 -15.011 1.00 90.25 95 ASP A C 1
ATOM 768 O O . ASP A 1 95 ? 0.033 13.234 -14.444 1.00 90.25 95 ASP A O 1
ATOM 772 N N . SER A 1 96 ? 0.570 11.574 -15.826 1.00 92.19 96 SER A N 1
ATOM 773 C CA . SER A 1 96 ? -0.822 11.229 -16.160 1.00 92.19 96 SER A CA 1
ATOM 774 C C . SER A 1 96 ? -1.068 9.723 -16.179 1.00 92.19 96 SER A C 1
ATOM 776 O O . SER A 1 96 ? -1.734 9.200 -17.069 1.00 92.19 96 SER A O 1
ATOM 778 N N . ILE A 1 97 ? -0.558 9.023 -15.166 1.00 95.88 97 ILE A N 1
ATOM 779 C CA . ILE A 1 97 ? -0.802 7.586 -15.009 1.00 95.88 97 ILE A CA 1
ATOM 780 C C . ILE A 1 97 ? -2.206 7.328 -14.428 1.00 95.88 97 ILE A C 1
ATOM 782 O O . ILE A 1 97 ? -2.705 8.137 -13.632 1.00 95.88 97 ILE A O 1
ATOM 786 N N . PRO A 1 98 ? -2.845 6.185 -14.747 1.00 96.56 98 PRO A N 1
ATOM 787 C CA . PRO A 1 98 ? -4.116 5.773 -14.148 1.00 96.56 98 PRO A CA 1
ATOM 788 C C . PRO A 1 98 ? -3.896 5.282 -12.705 1.00 96.56 98 PRO A C 1
ATOM 790 O O . PRO A 1 98 ? -3.981 4.094 -12.397 1.00 96.56 98 PRO A O 1
ATOM 793 N N . TYR A 1 99 ? -3.556 6.211 -11.810 1.00 96.56 99 TYR A N 1
ATOM 794 C CA . TYR A 1 99 ? -3.057 5.928 -10.462 1.00 96.56 99 TYR A CA 1
ATOM 795 C C . TYR A 1 99 ? -4.026 5.094 -9.614 1.00 96.56 99 TYR A C 1
ATOM 797 O O . TYR A 1 99 ? -3.577 4.267 -8.827 1.00 96.56 99 TYR A O 1
ATOM 805 N N . LEU A 1 100 ? -5.341 5.286 -9.772 1.00 97.00 100 LEU A N 1
ATOM 806 C CA . LEU A 1 100 ? -6.341 4.564 -8.986 1.00 97.00 100 LEU A CA 1
ATOM 807 C C . LEU A 1 100 ? -6.476 3.107 -9.444 1.00 97.00 100 LEU A C 1
ATOM 809 O O . LEU A 1 100 ? -6.536 2.215 -8.603 1.00 97.00 100 LEU A O 1
ATOM 813 N N . ASP A 1 101 ? -6.433 2.857 -10.755 1.00 97.06 101 ASP A N 1
ATOM 814 C CA . ASP A 1 101 ? -6.427 1.497 -11.309 1.00 97.06 101 ASP A CA 1
ATOM 815 C C . ASP A 1 101 ? -5.154 0.749 -10.891 1.00 97.06 101 ASP A C 1
ATOM 817 O O . ASP A 1 101 ? -5.194 -0.435 -10.555 1.00 97.06 101 ASP A O 1
ATOM 821 N N . LEU A 1 102 ? -4.014 1.451 -10.875 1.00 97.81 102 LEU A N 1
ATOM 822 C CA . LEU A 1 102 ? -2.753 0.914 -10.366 1.00 97.81 102 LEU A CA 1
ATOM 823 C C . LEU A 1 102 ? -2.842 0.609 -8.866 1.00 97.81 102 LEU A C 1
ATOM 825 O O . LEU A 1 102 ? -2.456 -0.482 -8.455 1.00 97.81 102 LEU A O 1
ATOM 829 N N . ALA A 1 103 ? -3.386 1.522 -8.058 1.00 97.44 103 ALA A N 1
ATOM 830 C CA . ALA A 1 103 ? -3.583 1.299 -6.627 1.00 97.44 103 ALA A CA 1
ATOM 831 C C . ALA A 1 103 ? -4.482 0.080 -6.369 1.00 97.44 103 ALA A C 1
ATOM 833 O O . ALA A 1 103 ? -4.156 -0.756 -5.532 1.00 97.44 103 ALA A O 1
ATOM 834 N N . GLN A 1 104 ? -5.571 -0.068 -7.129 1.00 97.38 104 GLN A N 1
ATOM 835 C CA . GLN A 1 104 ? -6.474 -1.215 -7.023 1.00 97.38 104 GLN A CA 1
ATOM 836 C C . GLN A 1 104 ? -5.790 -2.527 -7.403 1.00 97.38 104 GLN A C 1
ATOM 838 O O . GLN A 1 104 ? -5.996 -3.540 -6.739 1.00 97.38 104 GLN A O 1
ATOM 843 N N . HIS A 1 105 ? -4.959 -2.511 -8.445 1.00 96.12 105 HIS A N 1
ATOM 844 C CA . HIS A 1 105 ? -4.171 -3.672 -8.850 1.00 96.12 105 HIS A CA 1
ATOM 845 C C . HIS A 1 105 ? -3.175 -4.102 -7.763 1.00 96.12 105 HIS A C 1
ATOM 847 O O . HIS A 1 105 ? -3.081 -5.287 -7.453 1.00 96.12 105 HIS A O 1
ATOM 853 N N . PHE A 1 106 ? -2.466 -3.149 -7.152 1.00 97.31 106 PHE A N 1
ATOM 854 C CA . PHE A 1 106 ? -1.449 -3.433 -6.134 1.00 97.31 106 PHE A CA 1
ATOM 855 C C . PHE A 1 106 ? -2.006 -3.679 -4.727 1.00 97.31 106 PHE A C 1
ATOM 857 O O . PHE A 1 106 ? -1.281 -4.188 -3.875 1.00 97.31 106 PHE A O 1
ATOM 864 N N . LEU A 1 107 ? -3.290 -3.397 -4.490 1.00 96.06 107 LEU A N 1
ATOM 865 C CA . LEU A 1 107 ? -3.949 -3.589 -3.194 1.00 96.06 107 LEU A CA 1
ATOM 866 C C . LEU A 1 107 ? -3.822 -5.024 -2.650 1.00 96.06 107 LEU A C 1
ATOM 868 O O . LEU A 1 107 ? -3.796 -5.239 -1.440 1.00 96.06 107 LEU A O 1
ATOM 872 N N . TYR A 1 108 ? -3.743 -6.000 -3.554 1.00 95.31 108 TYR A N 1
ATOM 873 C CA . TYR A 1 108 ? -3.674 -7.428 -3.242 1.00 95.31 108 TYR A CA 1
ATOM 874 C C . TYR A 1 108 ? -2.338 -8.066 -3.646 1.00 95.31 108 TYR A C 1
ATOM 876 O O . TYR A 1 108 ? -2.210 -9.290 -3.645 1.00 95.31 108 TYR A O 1
ATOM 884 N N . ASP A 1 109 ? -1.345 -7.257 -4.021 1.00 96.62 109 ASP A N 1
ATOM 885 C CA . ASP A 1 109 ? -0.035 -7.746 -4.442 1.00 96.62 109 ASP A CA 1
ATOM 886 C C . ASP A 1 109 ? 0.856 -8.009 -3.221 1.00 96.62 109 ASP A C 1
ATOM 888 O O . ASP A 1 109 ? 1.624 -7.155 -2.774 1.00 96.62 109 ASP A O 1
ATOM 892 N N . LEU A 1 110 ? 0.705 -9.208 -2.658 1.00 95.94 110 LEU A N 1
ATOM 893 C CA . LEU A 1 110 ? 1.423 -9.652 -1.460 1.00 95.94 110 LEU A CA 1
ATOM 894 C C . LEU A 1 110 ? 2.799 -10.263 -1.762 1.00 95.94 110 LEU A C 1
ATOM 896 O O . LEU A 1 110 ? 3.494 -10.703 -0.842 1.00 95.94 110 LEU A O 1
ATOM 900 N N . ASP A 1 111 ? 3.210 -10.303 -3.033 1.00 97.31 111 ASP A N 1
ATOM 901 C CA . ASP A 1 111 ? 4.543 -10.782 -3.380 1.00 97.31 111 ASP A CA 1
ATOM 902 C C . ASP A 1 111 ? 5.601 -9.857 -2.782 1.00 97.31 111 ASP A C 1
ATOM 904 O O . ASP A 1 111 ? 5.405 -8.652 -2.624 1.00 97.31 111 ASP A O 1
ATOM 908 N N . SER A 1 112 ? 6.753 -10.425 -2.447 1.00 95.56 112 SER A N 1
ATOM 909 C CA . SER A 1 112 ? 7.848 -9.668 -1.851 1.00 95.56 112 SER A CA 1
ATOM 910 C C . SER A 1 112 ? 8.970 -9.419 -2.846 1.00 95.56 112 SER A C 1
ATOM 912 O O . SER A 1 112 ? 9.280 -10.266 -3.686 1.00 95.56 112 SER A O 1
ATOM 914 N N . VAL A 1 113 ? 9.632 -8.279 -2.689 1.00 95.38 113 VAL A N 1
ATOM 915 C CA . VAL A 1 113 ? 10.931 -7.996 -3.300 1.00 95.38 113 VAL A CA 1
ATOM 916 C C . VAL A 1 113 ? 11.989 -7.874 -2.211 1.00 95.38 113 VAL A C 1
ATOM 918 O O . VAL A 1 113 ? 11.703 -7.421 -1.102 1.00 95.38 113 VAL A O 1
ATOM 921 N N . GLU A 1 114 ? 13.215 -8.293 -2.509 1.00 95.12 114 GLU A N 1
ATOM 922 C CA . GLU A 1 114 ? 14.347 -8.077 -1.613 1.00 95.12 114 GLU A CA 1
ATOM 923 C C . GLU A 1 114 ? 15.031 -6.764 -1.981 1.00 95.12 114 GLU A C 1
ATOM 925 O O . GLU A 1 114 ? 15.434 -6.552 -3.126 1.00 95.12 114 GLU A O 1
ATOM 930 N N . VAL A 1 115 ? 15.142 -5.871 -1.008 1.00 91.44 115 VAL A N 1
ATOM 931 C CA . VAL A 1 115 ? 15.707 -4.536 -1.173 1.00 91.44 115 VAL A CA 1
ATOM 932 C C . VAL A 1 115 ? 16.939 -4.430 -0.294 1.00 91.44 115 VAL A C 1
ATOM 934 O O . VAL A 1 115 ? 16.873 -4.718 0.902 1.00 91.44 115 VAL A O 1
ATOM 937 N N . ALA A 1 116 ? 18.059 -4.012 -0.876 1.00 91.00 116 ALA A N 1
ATOM 938 C CA . ALA A 1 116 ? 19.240 -3.679 -0.105 1.00 91.00 116 ALA A CA 1
ATOM 939 C C . ALA A 1 116 ? 19.334 -2.176 0.142 1.00 91.00 116 ALA A C 1
ATOM 941 O O . ALA A 1 116 ? 19.445 -1.389 -0.797 1.00 91.00 116 ALA A O 1
ATOM 942 N N . GLU A 1 117 ? 19.344 -1.804 1.417 1.00 84.19 117 GLU A N 1
ATOM 943 C CA . GLU A 1 117 ? 19.344 -0.423 1.896 1.00 84.19 117 GLU A CA 1
ATOM 944 C C . GLU A 1 117 ? 20.567 -0.163 2.777 1.00 84.19 117 GLU A C 1
ATOM 946 O O . GLU A 1 117 ? 21.012 -1.032 3.528 1.00 84.19 117 GLU A O 1
ATOM 951 N N . TRP A 1 118 ? 21.121 1.047 2.709 1.00 82.94 118 TRP A N 1
ATOM 952 C CA . TRP A 1 118 ? 22.234 1.448 3.572 1.00 82.94 118 TRP A CA 1
ATOM 953 C C . TRP A 1 118 ? 21.715 2.161 4.802 1.00 82.94 118 TRP A C 1
ATOM 955 O O . TRP A 1 118 ? 21.185 3.259 4.696 1.00 82.94 118 TRP A O 1
ATOM 965 N N . THR A 1 119 ? 21.934 1.591 5.979 1.00 76.19 119 THR A N 1
ATOM 966 C CA . THR A 1 119 ? 21.582 2.233 7.241 1.00 76.19 119 THR A CA 1
ATOM 967 C C . THR A 1 119 ? 22.794 2.888 7.882 1.00 76.19 119 THR A C 1
ATOM 969 O O . THR A 1 119 ? 23.794 2.218 8.151 1.00 76.19 119 THR A O 1
ATOM 972 N N . THR A 1 120 ? 22.706 4.189 8.166 1.00 68.56 120 THR A N 1
ATOM 973 C CA . THR A 1 120 ? 23.690 4.883 9.004 1.00 68.56 120 THR A CA 1
ATOM 974 C C . THR A 1 120 ? 23.363 4.655 10.475 1.00 68.56 120 THR A C 1
ATOM 976 O O . THR A 1 120 ? 22.318 5.100 10.953 1.00 68.56 120 THR A O 1
ATOM 979 N N . LEU A 1 121 ? 24.256 3.993 11.205 1.00 68.94 121 LEU A N 1
ATOM 980 C CA . LEU A 1 121 ? 24.196 3.964 12.664 1.00 68.94 121 LEU A CA 1
ATOM 981 C C . LEU A 1 121 ? 24.722 5.298 13.204 1.00 68.94 121 LEU A C 1
ATOM 983 O O . LEU A 1 121 ? 25.683 5.843 12.664 1.00 68.94 121 LEU A O 1
ATOM 987 N N . SER A 1 122 ? 24.116 5.809 14.279 1.00 70.94 122 SER A N 1
ATOM 988 C CA . SER A 1 122 ? 24.456 7.109 14.886 1.00 70.94 122 SER A CA 1
ATOM 989 C C . SER A 1 122 ? 25.951 7.283 15.191 1.00 70.94 122 SER A C 1
ATOM 991 O O . SER A 1 122 ? 26.440 8.409 15.169 1.00 70.94 122 SER A O 1
ATOM 993 N N . HIS A 1 123 ? 26.686 6.186 15.408 1.00 64.50 123 HIS A N 1
ATOM 994 C CA . HIS A 1 123 ? 28.126 6.191 15.684 1.00 64.50 123 HIS A CA 1
ATOM 995 C C . HIS A 1 123 ? 28.903 5.057 14.981 1.00 64.50 123 HIS A C 1
ATOM 997 O O . HIS A 1 123 ? 29.872 4.546 15.536 1.00 64.50 123 HIS A O 1
ATOM 1003 N N . GLY A 1 124 ? 28.499 4.629 13.777 1.00 72.81 124 GLY A N 1
ATOM 1004 C CA . GLY A 1 124 ? 29.139 3.495 13.091 1.00 72.81 124 GLY A CA 1
ATOM 1005 C C . GLY A 1 124 ? 29.236 3.627 11.568 1.00 72.81 124 GLY A C 1
ATOM 1006 O O . GLY A 1 124 ? 28.640 4.536 10.987 1.00 72.81 124 GLY A O 1
ATOM 1007 N N . PRO A 1 125 ? 29.985 2.724 10.903 1.00 78.62 125 PRO A N 1
ATOM 1008 C CA . PRO A 1 125 ? 30.003 2.657 9.447 1.00 78.62 125 PRO A CA 1
ATOM 1009 C C . PRO A 1 125 ? 28.597 2.357 8.915 1.00 78.62 125 PRO A C 1
ATOM 1011 O O . PRO A 1 125 ? 27.800 1.689 9.575 1.00 78.62 125 PRO A O 1
ATOM 1014 N N . ALA A 1 126 ? 28.294 2.842 7.710 1.00 80.69 126 ALA A N 1
ATOM 1015 C CA . ALA A 1 126 ? 27.050 2.486 7.042 1.00 80.69 126 ALA A CA 1
ATOM 1016 C C . ALA A 1 126 ? 27.019 0.970 6.800 1.00 80.69 126 ALA A C 1
ATOM 1018 O O . ALA A 1 126 ? 27.964 0.403 6.247 1.00 80.69 126 ALA A O 1
ATOM 1019 N N . LEU A 1 127 ? 25.934 0.323 7.217 1.00 85.12 127 LEU A N 1
ATOM 1020 C CA . LEU A 1 127 ? 25.719 -1.106 7.011 1.00 85.12 127 LEU A CA 1
ATOM 1021 C C . LEU A 1 127 ? 24.682 -1.308 5.917 1.00 85.12 127 LEU A C 1
ATOM 1023 O O . LEU A 1 127 ? 23.652 -0.637 5.911 1.00 85.12 127 LEU A O 1
ATOM 1027 N N . LYS A 1 128 ? 24.951 -2.250 5.013 1.00 88.62 128 LYS A N 1
ATOM 1028 C CA . LYS A 1 128 ? 23.985 -2.681 4.007 1.00 88.62 128 LYS A CA 1
ATOM 1029 C C . LYS A 1 128 ? 23.083 -3.751 4.618 1.00 88.62 128 LYS A C 1
ATOM 1031 O O . LYS A 1 128 ? 23.572 -4.800 5.034 1.00 88.62 128 LYS A O 1
ATOM 1036 N N . GLN A 1 129 ? 21.792 -3.463 4.700 1.00 89.19 129 GLN A N 1
ATOM 1037 C CA . GLN A 1 129 ? 20.754 -4.363 5.194 1.00 89.19 129 GLN A CA 1
ATOM 1038 C C . GLN A 1 129 ? 19.925 -4.877 4.022 1.00 89.19 129 GLN A C 1
ATOM 1040 O O . GLN A 1 129 ? 19.732 -4.155 3.049 1.00 89.19 129 GLN A O 1
ATOM 1045 N N . PHE A 1 130 ? 19.441 -6.111 4.123 1.00 91.12 130 PHE A N 1
ATOM 1046 C CA . PHE A 1 130 ? 18.618 -6.757 3.105 1.00 91.12 130 PHE A CA 1
ATOM 1047 C C . PHE A 1 130 ? 17.243 -7.010 3.706 1.00 91.12 130 PHE A C 1
ATOM 1049 O O . PHE A 1 130 ? 17.107 -7.794 4.645 1.00 91.12 130 PHE A O 1
ATOM 1056 N N . ASN A 1 131 ? 16.239 -6.318 3.182 1.00 90.25 131 ASN A N 1
ATOM 1057 C CA . ASN A 1 131 ? 14.885 -6.335 3.708 1.00 90.25 131 ASN A CA 1
ATOM 1058 C C . ASN A 1 131 ? 13.942 -6.890 2.646 1.00 90.25 131 ASN A C 1
ATOM 1060 O O . ASN A 1 131 ? 13.939 -6.432 1.503 1.00 90.25 131 ASN A O 1
ATOM 1064 N N . LYS A 1 132 ? 13.116 -7.862 3.030 1.00 93.56 132 LYS A N 1
ATOM 1065 C CA . LYS A 1 132 ? 11.981 -8.276 2.205 1.00 93.56 132 LYS A CA 1
ATOM 1066 C C . LYS A 1 132 ? 10.838 -7.303 2.441 1.00 93.56 132 LYS A C 1
ATOM 1068 O O . LYS A 1 132 ? 10.433 -7.115 3.583 1.00 93.56 132 LYS A O 1
ATOM 1073 N N . GLN A 1 133 ? 10.346 -6.697 1.371 1.00 91.94 133 GLN A N 1
ATOM 1074 C CA . GLN A 1 133 ? 9.255 -5.728 1.411 1.00 91.94 133 GLN A CA 1
ATOM 1075 C C . GLN A 1 133 ? 8.112 -6.207 0.522 1.00 91.94 133 GLN A C 1
ATOM 1077 O O . GLN A 1 133 ? 8.356 -6.735 -0.567 1.00 91.94 133 GLN A O 1
ATOM 1082 N N . VAL A 1 134 ? 6.875 -6.030 0.987 1.00 94.56 134 VAL A N 1
ATOM 1083 C CA . VAL A 1 134 ? 5.673 -6.384 0.227 1.00 94.56 134 VAL A CA 1
ATOM 1084 C C . VAL A 1 134 ? 5.493 -5.384 -0.912 1.00 94.56 134 VAL A C 1
ATOM 1086 O O . VAL A 1 134 ? 5.538 -4.169 -0.718 1.00 94.56 134 VAL A O 1
ATOM 1089 N N . LEU A 1 135 ? 5.301 -5.888 -2.129 1.00 95.44 135 LEU A N 1
ATOM 1090 C CA . LEU A 1 135 ? 5.255 -5.062 -3.327 1.00 95.44 135 LEU A CA 1
ATOM 1091 C C . LEU A 1 135 ? 4.047 -4.120 -3.341 1.00 95.44 135 LEU A C 1
ATOM 1093 O O . LEU A 1 135 ? 4.194 -2.970 -3.748 1.00 95.44 135 LEU A O 1
ATOM 1097 N N . GLY A 1 136 ? 2.881 -4.575 -2.878 1.00 95.75 136 GLY A N 1
ATOM 1098 C CA . GLY A 1 136 ? 1.695 -3.731 -2.740 1.00 95.75 136 GLY A CA 1
ATOM 1099 C C . GLY A 1 136 ? 1.944 -2.513 -1.849 1.00 95.75 136 GLY A C 1
ATOM 1100 O O . GLY A 1 136 ? 1.570 -1.397 -2.208 1.00 95.75 136 GLY A O 1
ATOM 1101 N N . GLU A 1 137 ? 2.669 -2.698 -0.743 1.00 93.50 137 GLU A N 1
ATOM 1102 C CA . GLU A 1 137 ? 3.039 -1.609 0.166 1.00 93.50 137 GLU A CA 1
ATOM 1103 C C . GLU A 1 137 ? 3.978 -0.611 -0.522 1.00 93.50 137 GLU A C 1
ATOM 1105 O O . GLU A 1 137 ? 3.723 0.593 -0.526 1.00 93.50 137 GLU A O 1
ATOM 1110 N N . LEU A 1 138 ? 5.028 -1.110 -1.181 1.00 92.38 138 LEU A N 1
ATOM 1111 C CA . LEU A 1 138 ? 5.957 -0.277 -1.945 1.00 92.38 138 LEU A CA 1
ATOM 1112 C C . LEU A 1 138 ? 5.248 0.508 -3.056 1.00 92.38 138 LEU A C 1
ATOM 1114 O O . LEU A 1 138 ? 5.490 1.701 -3.229 1.00 92.38 138 LEU A O 1
ATOM 1118 N N . ALA A 1 139 ? 4.354 -0.138 -3.802 1.00 95.12 139 ALA A N 1
ATOM 1119 C CA . ALA A 1 139 ? 3.609 0.492 -4.883 1.00 95.12 139 ALA A CA 1
ATOM 1120 C C . ALA A 1 139 ? 2.665 1.587 -4.366 1.00 95.12 139 ALA A C 1
ATOM 1122 O O . ALA A 1 139 ? 2.630 2.679 -4.936 1.00 95.12 139 ALA A O 1
ATOM 1123 N N . LEU A 1 140 ? 1.938 1.342 -3.271 1.00 94.19 140 LEU A N 1
ATOM 1124 C CA . LEU A 1 140 ? 1.078 2.361 -2.665 1.00 94.19 140 LEU A CA 1
ATOM 1125 C C . LEU A 1 140 ? 1.867 3.500 -2.030 1.00 94.19 140 LEU A C 1
ATOM 1127 O O . LEU A 1 140 ? 1.408 4.638 -2.067 1.00 94.19 140 LEU A O 1
ATOM 1131 N N . GLN A 1 141 ? 3.067 3.241 -1.519 1.00 90.38 141 GLN A N 1
ATOM 1132 C CA . GLN A 1 141 ? 3.970 4.300 -1.082 1.00 90.38 141 GLN A CA 1
ATOM 1133 C C . GLN A 1 141 ? 4.416 5.184 -2.260 1.00 90.38 141 GLN A C 1
ATOM 1135 O O . GLN A 1 141 ? 4.446 6.407 -2.127 1.00 90.38 141 GLN A O 1
ATOM 1140 N N . MET A 1 142 ? 4.720 4.591 -3.422 1.00 92.38 142 MET A N 1
ATOM 1141 C CA . MET A 1 142 ? 5.074 5.342 -4.634 1.00 92.38 142 MET A CA 1
ATOM 1142 C C . MET A 1 142 ? 3.886 6.116 -5.217 1.00 92.38 142 MET A C 1
ATOM 1144 O O . MET A 1 142 ? 4.063 7.220 -5.723 1.00 92.38 142 MET A O 1
ATOM 1148 N N . LEU A 1 143 ? 2.674 5.560 -5.160 1.00 94.12 143 LEU A N 1
ATOM 1149 C CA . LEU A 1 143 ? 1.459 6.243 -5.611 1.00 94.12 143 LEU A CA 1
ATOM 1150 C C . LEU A 1 143 ? 1.044 7.349 -4.629 1.00 94.12 143 LEU A C 1
ATOM 1152 O O . LEU A 1 143 ? 0.679 8.442 -5.057 1.00 94.12 143 LEU A O 1
ATOM 1156 N N . GLY A 1 144 ? 1.177 7.105 -3.328 1.00 90.06 144 GLY A N 1
ATOM 1157 C CA . GLY A 1 144 ? 0.909 8.037 -2.237 1.00 90.06 144 GLY A CA 1
ATOM 1158 C C . GLY A 1 144 ? -0.394 7.759 -1.493 1.00 90.06 144 GLY A C 1
ATOM 1159 O O . GLY A 1 144 ? -1.426 7.466 -2.088 1.00 90.06 144 GLY A O 1
ATOM 1160 N N . THR A 1 145 ? -0.341 7.901 -0.171 1.00 87.31 145 THR A N 1
ATOM 1161 C CA . THR A 1 145 ? -1.487 7.828 0.749 1.00 87.31 145 THR A CA 1
ATOM 1162 C C . THR A 1 145 ? -1.423 9.020 1.699 1.00 87.31 145 THR A C 1
ATOM 1164 O O . THR A 1 145 ? -0.352 9.602 1.899 1.00 87.31 145 THR A O 1
ATOM 1167 N N . SER A 1 146 ? -2.544 9.433 2.294 1.00 83.81 146 SER A N 1
ATOM 1168 C CA . SER A 1 146 ? -2.498 10.559 3.248 1.00 83.81 146 SER A CA 1
ATOM 1169 C C . SER A 1 146 ? -1.861 10.183 4.584 1.00 83.81 146 SER A C 1
ATOM 1171 O O . SER A 1 146 ? -1.375 11.057 5.299 1.00 83.81 146 SER A O 1
ATOM 1173 N N . SER A 1 147 ? -1.800 8.885 4.883 1.00 75.44 147 SER A N 1
ATOM 1174 C CA . SER A 1 147 ? -1.092 8.334 6.033 1.00 75.44 147 SER A CA 1
ATOM 1175 C C . SER A 1 147 ? 0.421 8.284 5.840 1.00 75.44 147 SER A C 1
ATOM 1177 O O . SER A 1 147 ? 1.106 7.639 6.625 1.00 75.44 147 SER A O 1
ATOM 1179 N N . TYR A 1 148 ? 0.961 8.923 4.799 1.00 66.38 148 TYR A N 1
ATOM 1180 C CA . TYR A 1 148 ? 2.395 9.058 4.604 1.00 66.38 148 TYR A CA 1
ATOM 1181 C C . TYR A 1 148 ? 2.999 9.861 5.767 1.00 66.38 148 TYR A C 1
ATOM 1183 O O . TYR A 1 148 ? 3.180 11.078 5.710 1.00 66.38 148 TYR A O 1
ATOM 1191 N N . THR A 1 149 ? 3.312 9.172 6.862 1.00 49.06 149 THR A N 1
ATOM 1192 C CA . THR A 1 149 ? 3.853 9.744 8.092 1.00 49.06 149 THR A CA 1
ATOM 1193 C C . THR A 1 149 ? 5.351 9.988 7.961 1.00 49.06 149 THR A C 1
ATOM 1195 O O . THR A 1 149 ? 6.102 9.600 8.843 1.00 49.06 149 THR A O 1
ATOM 1198 N N . GLY A 1 150 ? 5.818 10.586 6.857 1.00 42.44 150 GLY A N 1
ATOM 1199 C CA . GLY A 1 150 ? 7.136 11.233 6.726 1.00 42.44 150 GLY A CA 1
ATOM 1200 C C . GLY A 1 150 ? 8.396 10.410 7.046 1.00 42.44 150 GLY A C 1
ATOM 1201 O O . GLY A 1 150 ? 9.500 10.937 6.944 1.00 42.44 150 GLY A O 1
ATOM 1202 N N . PHE A 1 151 ? 8.258 9.140 7.407 1.00 37.50 151 PHE A N 1
ATOM 1203 C CA . PHE A 1 151 ? 9.324 8.216 7.745 1.00 37.50 151 PHE A CA 1
ATOM 1204 C C . PHE A 1 151 ? 9.311 7.117 6.690 1.00 37.50 151 PHE A C 1
ATOM 1206 O O . PHE A 1 151 ? 9.081 5.948 6.961 1.00 37.50 151 PHE A O 1
ATOM 1213 N N . ILE A 1 152 ? 9.633 7.509 5.458 1.00 46.44 152 ILE A N 1
ATOM 1214 C CA . ILE A 1 152 ? 10.587 6.690 4.717 1.00 46.44 152 ILE A CA 1
ATOM 1215 C C . ILE A 1 152 ? 11.798 6.660 5.655 1.00 46.44 152 ILE A C 1
ATOM 1217 O O . ILE A 1 152 ? 12.307 7.751 5.956 1.00 46.44 152 ILE A O 1
ATOM 1221 N N . PRO A 1 153 ? 12.219 5.511 6.234 1.00 42.03 153 PRO A N 1
ATOM 1222 C CA . PRO A 1 153 ? 13.532 5.432 6.861 1.00 42.03 153 PRO A CA 1
ATOM 1223 C C . PRO A 1 153 ? 14.492 6.255 6.009 1.00 42.03 153 PRO A C 1
ATOM 1225 O O . PRO A 1 153 ? 14.414 6.157 4.791 1.00 42.03 153 PRO A O 1
ATOM 1228 N N . ARG A 1 154 ? 15.386 7.074 6.577 1.00 39.72 154 ARG A N 1
ATOM 1229 C CA . ARG A 1 154 ? 16.324 7.925 5.797 1.00 39.72 154 ARG A CA 1
ATOM 1230 C C . ARG A 1 154 ? 17.183 7.160 4.749 1.00 39.72 154 ARG A C 1
ATOM 1232 O O . ARG A 1 154 ? 18.015 7.770 4.087 1.00 39.72 154 ARG A O 1
ATOM 1239 N N . ASN A 1 155 ? 16.950 5.856 4.616 1.00 42.91 155 ASN A N 1
ATOM 1240 C CA . ASN A 1 155 ? 17.632 4.810 3.890 1.00 42.91 155 ASN A CA 1
ATOM 1241 C C . ASN A 1 155 ? 16.735 4.062 2.872 1.00 42.91 155 ASN A C 1
ATOM 1243 O O . ASN A 1 155 ? 17.285 3.266 2.116 1.00 42.91 155 ASN A O 1
ATOM 1247 N N . SER A 1 156 ? 15.410 4.282 2.809 1.00 57.00 156 SER A N 1
ATOM 1248 C CA . SER A 1 156 ? 14.612 3.792 1.667 1.00 57.00 156 SER A CA 1
ATOM 1249 C C . SER A 1 156 ? 14.757 4.740 0.488 1.00 57.00 156 SER A C 1
ATOM 1251 O O . SER A 1 156 ? 15.091 5.920 0.638 1.00 57.00 156 SER A O 1
ATOM 1253 N N . PHE A 1 157 ? 14.563 4.206 -0.714 1.00 66.56 157 PHE A N 1
ATOM 1254 C CA . PHE A 1 157 ? 14.806 4.960 -1.930 1.00 66.56 157 PHE A CA 1
ATOM 1255 C C . PHE A 1 157 ? 13.978 6.253 -1.961 1.00 66.56 157 PHE A C 1
ATOM 1257 O O . PHE A 1 157 ? 12.799 6.271 -1.609 1.00 66.56 157 PHE A O 1
ATOM 1264 N N . LYS A 1 158 ? 14.608 7.351 -2.382 1.00 70.12 158 LYS A N 1
ATOM 1265 C CA . LYS A 1 158 ? 13.974 8.651 -2.579 1.00 70.12 158 LYS A CA 1
ATOM 1266 C C . LYS A 1 158 ? 12.906 8.502 -3.647 1.00 70.12 158 LYS A C 1
ATOM 1268 O O . LYS A 1 158 ? 13.203 8.468 -4.836 1.00 70.12 158 LYS A O 1
ATOM 1273 N N . CYS A 1 159 ? 11.669 8.429 -3.193 1.00 73.75 159 CYS A N 1
ATOM 1274 C CA . CYS A 1 159 ? 10.488 8.443 -4.025 1.00 73.75 159 CYS A CA 1
ATOM 1275 C C . CYS A 1 159 ? 9.625 9.600 -3.553 1.00 73.75 159 CYS A C 1
ATOM 1277 O O . CYS A 1 159 ? 9.248 9.655 -2.382 1.00 73.75 159 CYS A O 1
ATOM 1279 N N . GLN A 1 160 ? 9.323 10.530 -4.452 1.00 79.25 160 GLN A N 1
ATOM 1280 C CA . GLN A 1 160 ? 8.245 11.471 -4.202 1.00 79.25 160 GLN A CA 1
ATOM 1281 C C . GLN A 1 160 ? 6.943 10.746 -4.553 1.00 79.25 160 GLN A C 1
ATOM 1283 O O . GLN A 1 160 ? 6.835 10.251 -5.679 1.00 79.25 160 GLN A O 1
ATOM 1288 N N . PRO A 1 161 ? 5.981 10.618 -3.621 1.00 84.62 161 PRO A N 1
ATOM 1289 C CA . PRO A 1 161 ? 4.720 9.975 -3.944 1.00 84.62 161 PRO A CA 1
ATOM 1290 C C . PRO A 1 161 ? 4.022 10.708 -5.094 1.00 84.62 161 PRO A C 1
ATOM 1292 O O . PRO A 1 161 ? 3.941 11.937 -5.088 1.00 84.62 161 PRO A O 1
ATOM 1295 N N . TYR A 1 162 ? 3.502 9.966 -6.067 1.00 86.75 162 TYR A N 1
ATOM 1296 C CA . TYR A 1 162 ? 2.892 10.521 -7.277 1.00 86.75 162 TYR A CA 1
ATOM 1297 C C . TYR A 1 162 ? 1.755 11.506 -6.959 1.00 86.75 162 TYR A C 1
ATOM 1299 O O . TYR A 1 162 ? 1.681 12.603 -7.505 1.00 86.75 162 TYR A O 1
ATOM 1307 N N . THR A 1 163 ? 0.893 11.149 -6.007 1.00 87.31 163 THR A N 1
ATOM 1308 C CA . THR A 1 163 ? -0.288 11.941 -5.637 1.00 87.31 163 THR A CA 1
ATOM 1309 C C . THR A 1 163 ? -0.014 13.022 -4.587 1.00 87.31 163 THR A C 1
ATOM 1311 O O . THR A 1 163 ? -0.946 13.729 -4.204 1.00 87.31 163 THR A O 1
ATOM 1314 N N . TRP A 1 164 ? 1.233 13.211 -4.119 1.00 83.62 164 TRP A N 1
ATOM 1315 C CA . TRP A 1 164 ? 1.519 14.074 -2.955 1.00 83.62 164 TRP A CA 1
ATOM 1316 C C . TRP A 1 164 ? 1.012 15.520 -3.122 1.00 83.62 164 TRP A C 1
ATOM 1318 O O . TRP A 1 164 ? 0.586 16.147 -2.155 1.00 83.62 164 TRP A O 1
ATOM 1328 N N . ALA A 1 165 ? 1.030 16.043 -4.353 1.00 84.25 165 ALA A N 1
ATOM 1329 C CA . ALA A 1 165 ? 0.614 17.410 -4.662 1.00 84.25 165 ALA A CA 1
ATOM 1330 C C . ALA A 1 165 ? -0.903 17.548 -4.900 1.00 84.25 165 ALA A C 1
ATOM 1332 O O . ALA A 1 165 ? -1.392 18.660 -5.097 1.00 84.25 165 ALA A O 1
ATOM 1333 N N . ASN A 1 166 ? -1.657 16.442 -4.894 1.00 90.50 166 ASN A N 1
ATOM 1334 C CA . ASN A 1 166 ? -3.084 16.420 -5.196 1.00 90.50 166 ASN A CA 1
ATOM 1335 C C . ASN A 1 166 ? -3.892 15.738 -4.072 1.00 90.50 166 ASN A C 1
ATOM 1337 O O . ASN A 1 166 ? -4.119 14.524 -4.095 1.00 90.50 166 ASN A O 1
ATOM 1341 N N . PRO A 1 167 ? -4.422 16.523 -3.113 1.00 89.44 167 PRO A N 1
ATOM 1342 C CA . PRO A 1 167 ? -5.205 16.001 -1.993 1.00 89.44 167 PRO A CA 1
ATOM 1343 C C . PRO A 1 167 ? -6.443 15.191 -2.394 1.00 89.44 167 PRO A C 1
ATOM 1345 O O . PRO A 1 167 ? -6.880 14.329 -1.633 1.00 89.44 167 PRO A O 1
ATOM 1348 N N . ALA A 1 168 ? -7.037 15.460 -3.562 1.00 91.62 168 ALA A N 1
ATOM 1349 C CA . ALA A 1 168 ? -8.186 14.695 -4.039 1.00 91.62 168 ALA A CA 1
ATOM 1350 C C . ALA A 1 168 ? -7.777 13.277 -4.467 1.00 91.62 168 ALA A C 1
ATOM 1352 O O . ALA A 1 168 ? -8.493 12.321 -4.174 1.00 91.62 168 ALA A O 1
ATOM 1353 N N . GLN A 1 169 ? -6.609 13.131 -5.100 1.00 93.44 169 GLN A N 1
ATOM 1354 C CA . GLN A 1 169 ? -6.073 11.825 -5.486 1.00 93.44 169 GLN A CA 1
ATOM 1355 C C . GLN A 1 169 ? -5.656 11.002 -4.261 1.00 93.44 169 GLN A C 1
ATOM 1357 O O . GLN A 1 169 ? -6.009 9.827 -4.189 1.00 93.44 169 GLN A O 1
ATOM 1362 N N . LEU A 1 170 ? -5.012 11.630 -3.266 1.00 91.12 170 LEU A N 1
ATOM 1363 C CA . LEU A 1 170 ? -4.685 10.985 -1.985 1.00 91.12 170 LEU A CA 1
ATOM 1364 C C . LEU A 1 170 ? -5.941 10.427 -1.305 1.00 91.12 170 LEU A C 1
ATOM 1366 O O . LEU A 1 170 ? -6.008 9.240 -1.002 1.00 91.12 170 LEU A O 1
ATOM 1370 N N . LYS A 1 171 ? -6.989 11.252 -1.166 1.00 91.94 171 LYS A N 1
ATOM 1371 C CA . LYS A 1 171 ? -8.274 10.823 -0.587 1.00 91.94 171 LYS A CA 1
ATOM 1372 C C . LYS A 1 171 ? -8.928 9.682 -1.365 1.00 91.94 171 LYS A C 1
ATOM 1374 O O . LYS A 1 171 ? -9.622 8.861 -0.763 1.00 91.94 171 LYS A O 1
ATOM 1379 N N . ALA A 1 172 ? -8.754 9.632 -2.686 1.00 95.31 172 ALA A N 1
ATOM 1380 C CA . ALA A 1 172 ? -9.272 8.538 -3.501 1.00 95.31 172 ALA A CA 1
ATOM 1381 C C . ALA A 1 172 ? -8.545 7.219 -3.192 1.00 95.31 172 ALA A C 1
ATOM 1383 O O . ALA A 1 172 ? -9.210 6.199 -3.012 1.00 95.31 172 ALA A O 1
ATOM 1384 N N . ILE A 1 173 ? -7.214 7.247 -3.051 1.00 95.69 173 ILE A N 1
ATOM 1385 C CA . ILE A 1 173 ? -6.430 6.075 -2.631 1.00 95.69 173 ILE A CA 1
ATOM 1386 C C . ILE A 1 173 ? -6.790 5.664 -1.197 1.00 95.69 173 ILE A C 1
ATOM 1388 O O . ILE A 1 173 ? -7.039 4.488 -0.952 1.00 95.69 173 ILE A O 1
ATOM 1392 N N . ASP A 1 174 ? -6.919 6.603 -0.260 1.00 94.44 174 ASP A N 1
ATOM 1393 C CA . ASP A 1 174 ? -7.320 6.272 1.114 1.00 94.44 174 ASP A CA 1
ATOM 1394 C C . ASP A 1 174 ? -8.712 5.630 1.161 1.00 94.44 174 ASP A C 1
ATOM 1396 O O . ASP A 1 174 ? -8.948 4.676 1.897 1.00 94.44 174 ASP A O 1
ATOM 1400 N N . SER A 1 175 ? -9.644 6.128 0.341 1.00 96.06 175 SER A N 1
ATOM 1401 C CA . SER A 1 175 ? -10.982 5.541 0.219 1.00 96.06 175 SER A CA 1
ATOM 1402 C C . SER A 1 175 ? -10.916 4.116 -0.313 1.00 96.06 175 SER A C 1
ATOM 1404 O O . SER A 1 175 ? -11.611 3.243 0.199 1.00 96.06 175 SER A O 1
ATOM 1406 N N . LEU A 1 176 ? -10.060 3.865 -1.307 1.00 97.06 176 LEU A N 1
ATOM 1407 C CA . LEU A 1 176 ? -9.808 2.522 -1.815 1.00 97.06 176 LEU A CA 1
ATOM 1408 C C . LEU A 1 176 ? -9.264 1.612 -0.702 1.00 97.06 176 LEU A C 1
ATOM 1410 O O . LEU A 1 176 ? -9.790 0.519 -0.514 1.00 97.06 176 LEU A O 1
ATOM 1414 N N . LEU A 1 177 ? -8.281 2.081 0.068 1.00 95.88 177 LEU A N 1
ATOM 1415 C CA . LEU A 1 177 ? -7.649 1.334 1.159 1.00 95.88 177 LEU A CA 1
ATOM 1416 C C . LEU A 1 177 ? -8.603 0.990 2.305 1.00 95.88 177 LEU A C 1
ATOM 1418 O O . LEU A 1 177 ? -8.494 -0.086 2.889 1.00 95.88 177 LEU A O 1
ATOM 1422 N N . VAL A 1 178 ? -9.511 1.903 2.645 1.00 95.81 178 VAL A N 1
ATOM 1423 C CA . VAL A 1 178 ? -10.464 1.738 3.752 1.00 95.81 178 VAL A CA 1
ATOM 1424 C C . VAL A 1 178 ? -11.689 0.930 3.331 1.00 95.81 178 VAL A C 1
ATOM 1426 O O . VAL A 1 178 ? -12.227 0.171 4.131 1.00 95.81 178 VAL A O 1
ATOM 1429 N N . CYS A 1 179 ? -12.151 1.076 2.089 1.00 96.38 179 CYS A N 1
ATOM 1430 C CA . CYS A 1 179 ? -13.365 0.407 1.618 1.00 96.38 179 CYS A CA 1
ATOM 1431 C C . CYS A 1 179 ? -13.142 -0.967 0.991 1.00 96.38 179 CYS A C 1
ATOM 1433 O O . CYS A 1 179 ? -14.114 -1.617 0.612 1.00 96.38 179 CYS A O 1
ATOM 1435 N N . ASN A 1 180 ? -11.898 -1.432 0.902 1.00 95.50 180 ASN A N 1
ATOM 1436 C CA . ASN A 1 180 ? -11.578 -2.749 0.369 1.00 95.50 180 ASN A CA 1
ATOM 1437 C C . ASN A 1 180 ? -10.730 -3.519 1.392 1.00 95.50 180 ASN A C 1
ATOM 1439 O O . ASN A 1 180 ? -9.643 -3.058 1.742 1.00 95.50 180 ASN A O 1
ATOM 1443 N N . PRO A 1 181 ? -11.182 -4.689 1.877 1.00 93.94 181 PRO A N 1
ATOM 1444 C CA . PRO A 1 181 ? -10.423 -5.482 2.839 1.00 93.94 181 PRO A CA 1
ATOM 1445 C C . PRO A 1 181 ? -9.049 -5.865 2.278 1.00 93.94 181 PRO A C 1
ATOM 1447 O O . PRO A 1 181 ? -8.979 -6.519 1.245 1.00 93.94 181 PRO A O 1
ATOM 1450 N N . ASN A 1 182 ? -7.967 -5.474 2.954 1.00 94.38 182 ASN A N 1
ATOM 1451 C CA . ASN A 1 182 ? -6.586 -5.825 2.594 1.00 94.38 182 ASN A CA 1
ATOM 1452 C C . ASN A 1 182 ? -5.650 -5.773 3.822 1.00 94.38 182 ASN A C 1
ATOM 1454 O O . ASN A 1 182 ? -6.020 -5.197 4.845 1.00 94.38 182 ASN A O 1
ATOM 1458 N N . GLU A 1 183 ? -4.456 -6.354 3.722 1.00 91.75 183 GLU A N 1
ATOM 1459 C CA . GLU A 1 183 ? -3.512 -6.502 4.848 1.00 91.75 183 GLU A CA 1
ATOM 1460 C C . GLU A 1 183 ? -2.332 -5.515 4.803 1.00 91.75 183 GLU A C 1
ATOM 1462 O O . GLU A 1 183 ? -1.334 -5.710 5.492 1.00 91.75 183 GLU A O 1
ATOM 1467 N N . LEU A 1 184 ? -2.416 -4.466 3.980 1.00 92.88 184 LEU A N 1
ATOM 1468 C CA . LEU A 1 184 ? -1.306 -3.537 3.780 1.00 92.88 184 LEU A CA 1
ATOM 1469 C C . LEU A 1 184 ? -1.145 -2.591 4.975 1.00 92.88 184 LEU A C 1
ATOM 1471 O O . LEU A 1 184 ? -2.133 -2.081 5.522 1.00 92.88 184 LEU A O 1
ATOM 1475 N N . ILE A 1 185 ? 0.103 -2.278 5.337 1.00 91.56 185 ILE A N 1
ATOM 1476 C CA . ILE A 1 185 ? 0.401 -1.317 6.409 1.00 91.56 185 ILE A CA 1
ATOM 1477 C C . ILE A 1 185 ? -0.243 0.056 6.166 1.00 91.56 185 ILE A C 1
ATOM 1479 O O . ILE A 1 185 ? -0.753 0.669 7.099 1.00 91.56 185 ILE A O 1
ATOM 1483 N N . GLN A 1 186 ? -0.354 0.493 4.909 1.00 91.44 186 GLN A N 1
ATOM 1484 C CA . GLN A 1 186 ? -0.993 1.760 4.555 1.00 91.44 186 GLN A CA 1
ATOM 1485 C C . GLN A 1 186 ? -2.467 1.808 4.979 1.00 91.44 186 GLN A C 1
ATOM 1487 O O . GLN A 1 186 ? -2.931 2.846 5.445 1.00 91.44 186 GLN A O 1
ATOM 1492 N N . THR A 1 187 ? -3.215 0.703 4.869 1.00 94.12 187 THR A N 1
ATOM 1493 C CA . THR A 1 187 ? -4.600 0.649 5.368 1.00 94.12 187 THR A CA 1
ATOM 1494 C C . THR A 1 187 ? -4.637 0.788 6.884 1.00 94.12 187 THR A C 1
ATOM 1496 O O . THR A 1 187 ? -5.464 1.537 7.407 1.00 94.12 187 THR A O 1
ATOM 1499 N N . ARG A 1 188 ? -3.725 0.114 7.593 1.00 93.12 188 ARG A N 1
ATOM 1500 C CA . ARG A 1 188 ? -3.615 0.200 9.057 1.00 93.12 188 ARG A CA 1
ATOM 1501 C C . ARG A 1 188 ? -3.322 1.629 9.499 1.00 93.12 188 ARG A C 1
ATOM 1503 O O . ARG A 1 188 ? -3.983 2.130 10.410 1.00 93.12 188 ARG A O 1
ATOM 1510 N N . ASP A 1 189 ? -2.405 2.301 8.812 1.00 91.94 189 ASP A N 1
ATOM 1511 C CA . ASP A 1 189 ? -2.021 3.677 9.107 1.00 91.94 189 ASP A CA 1
ATOM 1512 C C . ASP A 1 189 ? -3.164 4.660 8.825 1.00 91.94 189 ASP A C 1
ATOM 1514 O O . ASP A 1 189 ? -3.462 5.510 9.664 1.00 91.94 189 ASP A O 1
ATOM 1518 N N . VAL A 1 190 ? -3.863 4.521 7.690 1.00 93.38 190 VAL A N 1
ATOM 1519 C CA . VAL A 1 190 ? -5.040 5.348 7.368 1.00 93.38 190 VAL A CA 1
ATOM 1520 C C . VAL A 1 190 ? -6.132 5.170 8.428 1.00 93.38 190 VAL A C 1
ATOM 1522 O O . VAL A 1 190 ? -6.655 6.158 8.940 1.00 93.38 190 VAL A O 1
ATOM 1525 N N . LEU A 1 191 ? -6.461 3.935 8.816 1.00 94.56 191 LEU A N 1
ATOM 1526 C CA . LEU A 1 191 ? -7.475 3.664 9.844 1.00 94.56 191 LEU A CA 1
ATOM 1527 C C . LEU A 1 191 ? -7.065 4.225 11.222 1.00 94.56 191 LEU A C 1
ATOM 1529 O O . LEU A 1 191 ? -7.883 4.811 11.945 1.00 94.56 191 LEU A O 1
ATOM 1533 N N . SER A 1 192 ? -5.785 4.097 11.574 1.00 91.38 192 SER A N 1
ATOM 1534 C CA . SER A 1 192 ? -5.264 4.451 12.898 1.00 91.38 192 SER A CA 1
ATOM 1535 C C . SER A 1 192 ? -5.031 5.948 13.066 1.00 91.38 192 SER A C 1
ATOM 1537 O O . SER A 1 192 ? -5.472 6.529 14.060 1.00 91.38 192 SER A O 1
ATOM 1539 N N . TYR A 1 193 ? -4.402 6.606 12.096 1.00 89.50 193 TYR A N 1
ATOM 1540 C CA . TYR A 1 193 ? -3.877 7.962 12.274 1.00 89.50 193 TYR A CA 1
ATOM 1541 C C . TYR A 1 193 ? -4.724 9.049 11.624 1.00 89.50 193 TYR A C 1
ATOM 1543 O O . TYR A 1 193 ? -4.704 10.186 12.097 1.00 89.50 193 TYR A O 1
ATOM 1551 N N . ASN A 1 194 ? -5.523 8.727 10.605 1.00 89.94 194 ASN A N 1
ATOM 1552 C CA . ASN A 1 194 ? -6.338 9.752 9.967 1.00 89.94 194 ASN A CA 1
ATOM 1553 C C . ASN A 1 194 ? -7.569 10.121 10.798 1.00 89.94 194 ASN A C 1
ATOM 1555 O O . ASN A 1 194 ? -8.097 9.339 11.604 1.00 89.94 194 ASN A O 1
ATOM 1559 N N . ALA A 1 195 ? -8.042 11.342 10.552 1.00 90.75 195 ALA A N 1
ATOM 1560 C CA . ALA A 1 195 ? -9.345 11.792 11.006 1.00 90.75 195 ALA A CA 1
ATOM 1561 C C . ALA A 1 195 ? -10.460 10.975 10.339 1.00 90.75 195 ALA A C 1
ATOM 1563 O O . ALA A 1 195 ? -10.356 10.579 9.176 1.00 90.75 195 ALA A O 1
ATOM 1564 N N . SER A 1 196 ? -11.551 10.766 11.071 1.00 91.50 196 SER A N 1
ATOM 1565 C CA . SER A 1 196 ? -12.721 10.050 10.567 1.00 91.50 196 SER A CA 1
ATOM 1566 C C . SER A 1 196 ? -13.343 10.769 9.375 1.00 91.50 196 SER A C 1
ATOM 1568 O O . SER A 1 196 ? -13.644 11.962 9.441 1.00 91.50 196 SER A O 1
ATOM 1570 N N . ILE A 1 197 ? -13.606 10.026 8.302 1.00 92.12 197 ILE A N 1
ATOM 1571 C CA . ILE A 1 197 ? -14.325 10.525 7.130 1.00 92.12 197 ILE A CA 1
ATOM 1572 C C . ILE A 1 197 ? -15.743 9.936 7.164 1.00 92.12 197 ILE A C 1
ATOM 1574 O O . ILE A 1 197 ? -15.885 8.720 7.034 1.00 92.12 197 ILE A O 1
ATOM 1578 N N . PRO A 1 198 ? -16.809 10.753 7.302 1.00 94.69 198 PRO A N 1
ATOM 1579 C CA . PRO A 1 198 ? -18.194 10.270 7.394 1.00 94.69 198 PRO A CA 1
ATOM 1580 C C . PRO A 1 198 ? -18.601 9.280 6.300 1.00 94.69 198 PRO A C 1
ATOM 1582 O O . PRO A 1 198 ? -19.278 8.295 6.583 1.00 94.69 198 PRO A O 1
ATOM 1585 N N . ALA A 1 199 ? -18.141 9.503 5.067 1.00 94.94 199 ALA A N 1
ATOM 1586 C CA . ALA A 1 199 ? -18.433 8.632 3.932 1.00 94.94 199 ALA A CA 1
ATOM 1587 C C . ALA A 1 199 ? -17.834 7.217 4.064 1.00 94.94 199 ALA A C 1
ATOM 1589 O O . ALA A 1 199 ? -18.358 6.284 3.464 1.00 94.94 199 ALA A O 1
ATOM 1590 N N . HIS A 1 200 ? -16.767 7.035 4.851 1.00 96.44 200 HIS A N 1
ATOM 1591 C CA . HIS A 1 200 ? -16.128 5.729 5.067 1.00 96.44 200 HIS A CA 1
ATOM 1592 C C . HIS A 1 200 ? -16.793 4.904 6.165 1.00 96.44 200 HIS A C 1
ATOM 1594 O O . HIS A 1 200 ? -16.493 3.720 6.291 1.00 96.44 200 HIS A O 1
ATOM 1600 N N . TYR A 1 201 ? -17.705 5.493 6.944 1.00 97.69 201 TYR A N 1
ATOM 1601 C CA . TYR A 1 201 ? -18.356 4.815 8.064 1.00 97.69 201 TYR A CA 1
ATOM 1602 C C . TYR A 1 201 ? -18.951 3.438 7.699 1.00 97.69 201 TYR A C 1
ATOM 1604 O O . TYR A 1 201 ? -18.644 2.477 8.405 1.00 97.69 201 TYR A O 1
ATOM 1612 N N . PRO A 1 202 ? -19.738 3.279 6.608 1.00 97.31 202 PRO A N 1
ATOM 1613 C CA . PRO A 1 202 ? -20.309 1.975 6.265 1.00 97.31 202 PRO A CA 1
ATOM 1614 C C . PRO A 1 202 ? -19.235 0.924 5.964 1.00 97.31 202 PRO A C 1
ATOM 1616 O O . PRO A 1 202 ? -19.349 -0.217 6.405 1.00 97.31 202 PRO A O 1
ATOM 1619 N N . CYS A 1 203 ? -18.171 1.323 5.263 1.00 96.88 203 CYS A N 1
ATOM 1620 C CA . CYS A 1 203 ? -17.044 0.451 4.956 1.00 96.88 203 CYS A CA 1
ATOM 1621 C C . CYS A 1 203 ? -16.313 0.009 6.229 1.00 96.88 203 CYS A C 1
ATOM 1623 O O . CYS A 1 203 ? -16.088 -1.178 6.429 1.00 96.88 203 CYS A O 1
ATOM 1625 N N . ILE A 1 204 ? -15.981 0.958 7.110 1.00 97.81 204 ILE A N 1
ATOM 1626 C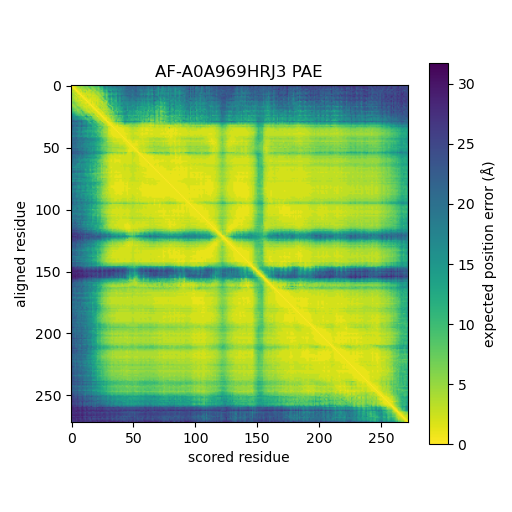 CA . ILE A 1 204 ? -15.264 0.693 8.363 1.00 97.81 204 ILE A CA 1
ATOM 1627 C C . ILE A 1 204 ? -16.085 -0.227 9.268 1.00 97.81 204 ILE A C 1
ATOM 1629 O O . ILE A 1 204 ? -15.549 -1.188 9.810 1.00 97.81 204 ILE A O 1
ATOM 1633 N N . ARG A 1 205 ? -17.393 0.021 9.400 1.00 97.62 205 ARG A N 1
ATOM 1634 C CA . ARG A 1 205 ? -18.272 -0.853 10.180 1.00 97.62 205 ARG A CA 1
ATOM 1635 C C . ARG A 1 205 ? -18.307 -2.271 9.604 1.00 97.62 205 ARG A C 1
ATOM 1637 O O . ARG A 1 205 ? -18.151 -3.225 10.357 1.00 97.62 205 ARG A O 1
ATOM 1644 N N . SER A 1 206 ? -18.426 -2.401 8.281 1.00 96.00 206 SER A N 1
ATOM 1645 C CA . SER A 1 206 ? -18.372 -3.701 7.603 1.00 96.00 206 SER A CA 1
ATOM 1646 C C . SER A 1 206 ? -17.028 -4.411 7.805 1.00 96.00 206 SER A C 1
ATOM 1648 O O . SER A 1 206 ? -17.009 -5.627 7.989 1.00 96.00 206 SER A O 1
ATOM 1650 N N . LEU A 1 207 ? -15.911 -3.669 7.833 1.00 95.88 207 LEU A N 1
ATOM 1651 C CA . LEU A 1 207 ? -14.607 -4.234 8.176 1.00 95.88 207 LEU A CA 1
ATOM 1652 C C . LEU A 1 207 ? -14.618 -4.853 9.574 1.00 95.88 207 LEU A C 1
ATOM 1654 O O . LEU A 1 207 ? -14.153 -5.971 9.710 1.00 95.88 207 LEU A O 1
ATOM 1658 N N . VAL A 1 208 ? -15.187 -4.184 10.579 1.00 96.12 208 VAL A N 1
ATOM 1659 C CA . VAL A 1 208 ? -15.280 -4.718 11.953 1.00 96.12 208 VAL A CA 1
ATOM 1660 C C . VAL A 1 208 ? -16.205 -5.935 12.041 1.00 96.12 208 VAL A C 1
ATOM 1662 O O . VAL A 1 208 ? -15.888 -6.901 12.722 1.00 96.12 208 VAL A O 1
ATOM 1665 N N . GLU A 1 209 ? -17.349 -5.905 11.357 1.00 95.31 209 GLU A N 1
ATOM 1666 C CA . GLU A 1 209 ? -18.357 -6.973 11.435 1.00 95.31 209 GLU A CA 1
ATOM 1667 C C . GLU A 1 209 ? -17.935 -8.266 10.721 1.00 95.31 209 GLU A C 1
ATOM 1669 O O . GLU A 1 209 ? -18.454 -9.341 11.030 1.00 95.31 209 GLU A O 1
ATOM 1674 N N . HIS A 1 210 ? -17.050 -8.174 9.726 1.00 94.75 210 HIS A N 1
ATOM 1675 C CA . HIS A 1 210 ? -16.738 -9.301 8.840 1.00 94.75 210 HIS A CA 1
ATOM 1676 C C . HIS A 1 210 ? -15.259 -9.669 8.783 1.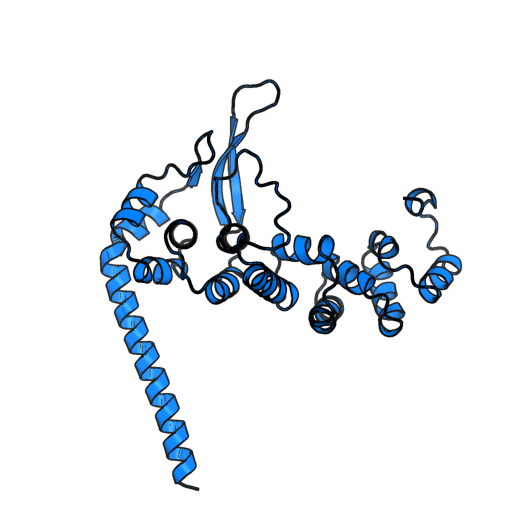00 94.75 210 HIS A C 1
ATOM 1678 O O . HIS A 1 210 ? -14.928 -10.746 8.287 1.00 94.75 210 HIS A O 1
ATOM 1684 N N . TYR A 1 211 ? -14.371 -8.808 9.275 1.00 89.94 211 TYR A N 1
ATOM 1685 C CA . TYR A 1 211 ? -12.932 -9.015 9.216 1.00 89.94 211 TYR A CA 1
ATOM 1686 C C . TYR A 1 211 ? -12.319 -8.743 10.591 1.00 89.94 211 TYR A C 1
ATOM 1688 O O . TYR A 1 211 ? -12.641 -7.764 11.258 1.00 89.94 211 TYR A O 1
ATOM 1696 N N . ASP A 1 212 ? -11.401 -9.604 11.025 1.00 86.94 212 ASP A N 1
ATOM 1697 C CA . ASP A 1 212 ? -10.705 -9.423 12.301 1.00 86.94 212 ASP A CA 1
ATOM 1698 C C . ASP A 1 212 ? -9.628 -8.330 12.169 1.00 86.94 212 ASP A C 1
ATOM 1700 O O . ASP A 1 212 ? -8.448 -8.622 11.980 1.00 86.94 212 ASP A O 1
ATOM 1704 N N . LYS A 1 213 ? -10.056 -7.057 12.164 1.00 89.38 213 LYS A N 1
ATOM 1705 C CA . LYS A 1 213 ? -9.201 -5.877 11.939 1.00 89.38 213 LYS A CA 1
ATOM 1706 C C . LYS A 1 213 ? -9.259 -4.900 13.111 1.00 89.38 213 LYS A C 1
ATOM 1708 O O . LYS A 1 213 ? -10.110 -4.004 13.120 1.00 89.38 213 LYS A O 1
ATOM 1713 N N . PRO A 1 214 ? -8.338 -5.011 14.083 1.00 91.12 214 PRO A N 1
ATOM 1714 C CA . PRO A 1 214 ? -8.316 -4.142 15.259 1.00 91.12 214 PRO A CA 1
ATOM 1715 C C . PRO A 1 214 ? -8.239 -2.644 14.918 1.00 91.12 214 PRO A C 1
ATOM 1717 O O . PRO A 1 214 ? -8.877 -1.819 15.568 1.00 91.12 214 PRO A O 1
ATOM 1720 N N . GLU A 1 215 ? -7.516 -2.268 13.863 1.00 93.94 215 GLU A N 1
ATOM 1721 C CA . GLU A 1 215 ? -7.424 -0.880 13.399 1.00 93.94 215 GLU A CA 1
ATOM 1722 C C . GLU A 1 215 ? -8.764 -0.352 12.871 1.00 93.94 215 GLU A C 1
ATOM 1724 O O . GLU A 1 215 ? -9.091 0.819 13.078 1.00 93.94 215 GLU A O 1
ATOM 1729 N N . ALA A 1 216 ? -9.581 -1.207 12.248 1.00 96.69 216 ALA A N 1
ATOM 1730 C CA . ALA A 1 216 ? -10.926 -0.832 11.818 1.00 96.69 216 ALA A CA 1
ATOM 1731 C C . ALA A 1 216 ? -11.849 -0.608 13.022 1.00 96.69 216 ALA A C 1
ATOM 1733 O O . ALA A 1 216 ? -12.646 0.328 13.007 1.00 96.69 216 ALA A O 1
ATOM 1734 N N . LEU A 1 217 ? -11.700 -1.400 14.089 1.00 96.50 217 LEU A N 1
ATOM 1735 C CA . LEU A 1 217 ? -12.444 -1.217 15.338 1.00 96.50 217 LEU A CA 1
ATOM 1736 C C . LEU A 1 217 ? -12.128 0.138 15.981 1.00 96.50 217 LEU A C 1
ATOM 1738 O O . LEU A 1 217 ? -13.032 0.864 16.397 1.00 96.50 217 LEU A O 1
ATOM 1742 N N . TYR A 1 218 ? -10.854 0.522 16.001 1.00 95.69 218 TYR A N 1
ATOM 1743 C CA . TYR A 1 218 ? -10.448 1.849 16.454 1.00 95.69 218 TYR A CA 1
ATOM 1744 C C . TYR A 1 218 ? -10.977 2.970 15.567 1.00 95.69 218 TYR A C 1
ATOM 1746 O O . TYR A 1 218 ? -11.470 3.978 16.071 1.00 95.69 218 TYR A O 1
ATOM 1754 N N . ALA A 1 219 ? -10.920 2.798 14.246 1.00 96.69 219 ALA A N 1
ATOM 1755 C CA . ALA A 1 219 ? -11.486 3.763 13.316 1.00 96.69 219 ALA A CA 1
ATOM 1756 C C . ALA A 1 219 ? -13.006 3.915 13.506 1.00 96.69 219 ALA A C 1
ATOM 1758 O O . ALA A 1 219 ? -13.506 5.039 13.491 1.00 96.69 219 ALA A O 1
ATOM 1759 N N . LEU A 1 220 ? -13.732 2.814 13.746 1.00 97.62 220 LEU A N 1
ATOM 1760 C CA . LEU A 1 220 ? -15.167 2.816 14.043 1.00 97.62 220 LEU A CA 1
ATOM 1761 C C . LEU A 1 220 ? -15.462 3.584 15.336 1.00 97.62 220 LEU A C 1
ATOM 1763 O O . LEU A 1 220 ? -16.332 4.454 15.358 1.00 97.62 220 LEU A O 1
ATOM 1767 N N . ALA A 1 221 ? -14.687 3.319 16.389 1.00 96.25 221 ALA A N 1
ATOM 1768 C CA . ALA A 1 221 ? -14.800 4.000 17.673 1.00 96.25 221 ALA A CA 1
ATOM 1769 C C . ALA A 1 221 ? -14.725 5.528 17.544 1.00 96.25 221 ALA A C 1
ATOM 1771 O O . ALA A 1 221 ? -15.498 6.237 18.181 1.00 96.25 221 ALA A O 1
ATOM 1772 N N . LYS A 1 222 ? -13.881 6.068 16.660 1.00 95.06 222 LYS A N 1
ATOM 1773 C CA . LYS A 1 222 ? -13.778 7.524 16.463 1.00 95.06 222 LYS A CA 1
ATOM 1774 C C . LYS A 1 222 ? -15.100 8.192 16.039 1.00 95.06 222 LYS A C 1
ATOM 1776 O O . LYS A 1 222 ? -15.221 9.404 16.198 1.00 95.06 222 LYS A O 1
ATOM 1781 N N . PHE A 1 223 ? -16.082 7.457 15.503 1.00 95.88 223 PHE A N 1
ATOM 1782 C CA . PHE A 1 223 ? -17.380 8.015 15.095 1.00 95.88 223 PHE A CA 1
ATOM 1783 C C . PHE A 1 223 ? -18.369 8.253 16.247 1.00 95.88 223 PHE A C 1
ATOM 1785 O O . PHE A 1 223 ? -19.363 8.939 16.022 1.00 95.88 223 PHE A O 1
ATOM 1792 N N . GLN A 1 224 ? -18.120 7.717 17.449 1.00 94.06 224 GLN A N 1
ATOM 1793 C CA . GLN A 1 224 ? -18.963 7.909 18.646 1.00 94.06 224 GLN A CA 1
ATOM 1794 C C . GLN A 1 224 ? -20.457 7.578 18.467 1.00 94.06 224 GLN A C 1
ATOM 1796 O O . GLN A 1 224 ? -21.299 8.220 19.089 1.00 94.06 224 GLN A O 1
ATOM 1801 N N . LYS A 1 225 ? -20.831 6.616 17.614 1.00 95.38 225 LYS A N 1
ATOM 1802 C CA . LYS A 1 225 ? -22.255 6.311 17.403 1.00 95.38 225 LYS A CA 1
ATOM 1803 C C . LYS A 1 225 ? -22.809 5.357 18.457 1.00 95.38 225 LYS A C 1
ATOM 1805 O O . LYS A 1 225 ? -22.271 4.270 18.659 1.00 95.38 225 LYS A O 1
ATOM 1810 N N . ASP A 1 226 ? -23.964 5.705 19.014 1.00 93.44 226 ASP A N 1
ATOM 1811 C CA . ASP A 1 226 ? -24.720 4.885 19.970 1.00 93.44 226 ASP A CA 1
ATOM 1812 C C . ASP A 1 226 ? -25.013 3.474 19.428 1.00 93.44 226 ASP A C 1
ATOM 1814 O O . ASP A 1 226 ? -24.954 2.486 20.161 1.00 93.44 226 ASP A O 1
ATOM 1818 N N . SER A 1 227 ? -25.269 3.361 18.118 1.00 95.44 227 SER A N 1
ATOM 1819 C CA . SER A 1 227 ? -25.528 2.093 17.418 1.00 95.44 227 SER A CA 1
ATOM 1820 C C . SER A 1 227 ? -24.352 1.112 17.428 1.00 95.44 227 SER A C 1
ATOM 1822 O O . SER A 1 227 ? -24.510 -0.050 17.047 1.00 95.44 227 SER A O 1
ATOM 1824 N N . ASP A 1 228 ? -23.164 1.572 17.819 1.00 95.88 228 ASP A N 1
ATOM 1825 C CA . ASP A 1 228 ? -21.920 0.814 17.714 1.00 95.88 228 ASP A CA 1
ATOM 1826 C C . ASP A 1 228 ? -21.442 0.332 19.089 1.00 95.88 228 ASP A C 1
ATOM 1828 O O . ASP A 1 228 ? -20.552 -0.509 19.151 1.00 95.88 228 ASP A O 1
ATOM 1832 N N . VAL A 1 229 ? -22.067 0.786 20.187 1.00 92.69 229 VAL A N 1
ATOM 1833 C CA . VAL A 1 229 ? -21.667 0.462 21.570 1.00 92.69 229 VAL A CA 1
ATOM 1834 C C . VAL A 1 229 ? -21.549 -1.047 21.788 1.00 92.69 229 VAL A C 1
ATOM 1836 O O . VAL A 1 229 ? -20.522 -1.514 22.274 1.00 92.69 229 VAL A O 1
ATOM 1839 N N . ASN A 1 230 ? -22.574 -1.815 21.403 1.00 92.00 230 ASN A N 1
ATOM 1840 C CA . ASN A 1 230 ? -22.585 -3.267 21.606 1.00 92.00 230 ASN A CA 1
ATOM 1841 C C . ASN A 1 230 ? -21.524 -3.973 20.759 1.00 92.00 230 ASN A C 1
ATOM 1843 O O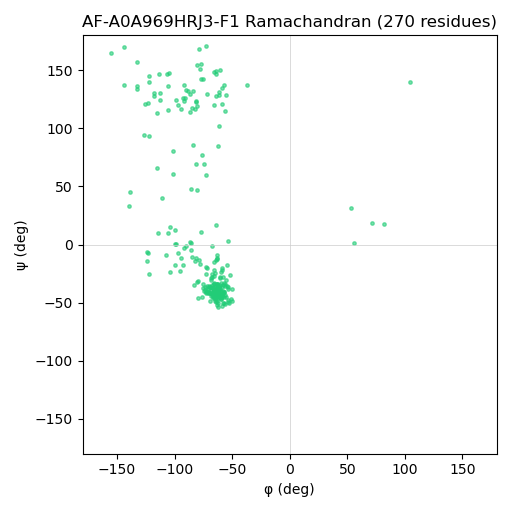 . ASN A 1 230 ? -20.836 -4.853 21.268 1.00 92.00 230 ASN A O 1
ATOM 1847 N N . LEU A 1 231 ? -21.379 -3.568 19.493 1.00 94.50 231 LEU A N 1
ATOM 1848 C CA . LEU A 1 231 ? -20.383 -4.133 18.584 1.00 94.50 231 LEU A CA 1
ATOM 1849 C C . LEU A 1 231 ? -18.968 -3.865 19.109 1.00 94.50 231 LEU A C 1
ATOM 1851 O O . LEU A 1 231 ? -18.183 -4.792 19.270 1.00 94.50 231 LEU A O 1
ATOM 1855 N N . ILE A 1 232 ? -18.667 -2.610 19.453 1.00 93.94 232 ILE A N 1
ATOM 1856 C CA . ILE A 1 232 ? -17.354 -2.215 19.970 1.00 93.94 232 ILE A CA 1
ATOM 1857 C C . ILE A 1 232 ? -17.039 -2.962 21.262 1.00 93.94 232 ILE A C 1
ATOM 1859 O O . ILE A 1 232 ? -15.927 -3.450 21.439 1.00 93.94 232 ILE A O 1
ATOM 1863 N N . LEU A 1 233 ? -18.014 -3.087 22.162 1.00 89.81 233 LEU A N 1
ATOM 1864 C CA . LEU A 1 233 ? -17.811 -3.774 23.427 1.00 89.81 233 LEU A CA 1
ATOM 1865 C C . LEU A 1 233 ? -17.521 -5.267 23.242 1.00 89.81 233 LEU A C 1
ATOM 1867 O O . LEU A 1 233 ? -16.583 -5.785 23.849 1.00 89.81 233 LEU A O 1
ATOM 1871 N N . GLN A 1 234 ? -18.310 -5.945 22.407 1.00 90.94 234 GLN A N 1
ATOM 1872 C CA . GLN A 1 234 ? -18.104 -7.356 22.084 1.00 90.94 234 GLN A CA 1
ATOM 1873 C C . GLN A 1 234 ? -16.703 -7.582 21.512 1.00 90.94 234 GLN A C 1
ATOM 1875 O O . GLN A 1 234 ? -15.986 -8.470 21.973 1.00 90.94 234 GLN A O 1
ATOM 1880 N N . GLU A 1 235 ? -16.280 -6.728 20.583 1.00 92.81 235 GLU A N 1
ATOM 1881 C CA . GLU A 1 235 ? -14.974 -6.839 19.944 1.00 92.81 235 GLU A CA 1
ATOM 1882 C C . GLU A 1 235 ? -13.811 -6.504 20.886 1.00 92.81 235 GLU A C 1
ATOM 1884 O O . GLU A 1 235 ? -12.788 -7.188 20.859 1.00 92.81 235 GLU A O 1
ATOM 1889 N N . VAL A 1 236 ? -13.958 -5.527 21.787 1.00 89.31 236 VAL A N 1
ATOM 1890 C CA . VAL A 1 236 ? -12.953 -5.244 22.829 1.00 89.31 236 VAL A CA 1
ATOM 1891 C C . VAL A 1 236 ? -12.797 -6.431 23.780 1.00 89.31 236 VAL A C 1
ATOM 1893 O O . VAL A 1 236 ? -11.668 -6.788 24.112 1.00 89.31 236 VAL A O 1
ATOM 1896 N N . ILE A 1 237 ? -13.896 -7.072 24.194 1.00 86.31 237 ILE A N 1
ATOM 1897 C CA . ILE A 1 237 ? -13.850 -8.272 25.047 1.00 86.31 237 ILE A CA 1
ATOM 1898 C C . ILE A 1 237 ? -13.180 -9.434 24.304 1.00 86.31 237 ILE A C 1
ATOM 1900 O O . ILE A 1 237 ? -12.353 -10.134 24.885 1.00 86.31 237 ILE A O 1
ATOM 1904 N N . ARG A 1 238 ? -13.512 -9.626 23.021 1.00 88.62 238 ARG A N 1
ATOM 1905 C CA . ARG A 1 238 ? -12.968 -10.705 22.186 1.00 88.62 238 ARG A CA 1
ATOM 1906 C C . ARG A 1 238 ? -11.466 -10.553 21.936 1.00 88.62 238 ARG A C 1
ATOM 1908 O O . ARG A 1 238 ? -10.737 -11.536 22.014 1.00 88.62 238 ARG A O 1
ATOM 1915 N N . THR A 1 239 ? -11.014 -9.343 21.609 1.00 86.44 239 THR A N 1
ATOM 1916 C CA . THR A 1 239 ? -9.643 -9.078 21.129 1.00 86.44 239 THR A CA 1
ATOM 1917 C C . THR A 1 239 ? -8.699 -8.544 22.204 1.00 86.44 239 THR A C 1
ATOM 1919 O O . THR A 1 239 ? -7.485 -8.554 22.015 1.00 86.44 239 THR A O 1
ATOM 1922 N N . GLY A 1 240 ? -9.228 -8.033 23.319 1.00 83.94 240 GLY A N 1
ATOM 1923 C CA . GLY A 1 240 ? -8.439 -7.324 24.326 1.00 83.94 240 GLY A CA 1
ATOM 1924 C C . GLY A 1 240 ? -7.951 -5.940 23.875 1.00 83.94 240 GLY A C 1
ATOM 1925 O O . GLY A 1 240 ? -7.020 -5.399 24.472 1.00 83.94 240 GLY A O 1
ATOM 1926 N N . ALA A 1 241 ? -8.550 -5.346 22.834 1.00 86.31 241 ALA A N 1
ATOM 1927 C CA . ALA A 1 241 ? -8.155 -4.056 22.259 1.00 86.31 241 ALA A CA 1
ATOM 1928 C C . ALA A 1 241 ? -8.520 -2.843 23.147 1.00 86.31 241 ALA A C 1
ATOM 1930 O O . ALA A 1 241 ? -9.239 -1.933 22.744 1.00 86.31 241 ALA A O 1
ATOM 1931 N N . ILE A 1 242 ? -7.991 -2.794 24.371 1.00 82.06 242 ILE A N 1
ATOM 1932 C CA . ILE A 1 242 ? -8.271 -1.761 25.389 1.00 82.06 242 ILE A CA 1
ATOM 1933 C C . ILE A 1 242 ? -7.893 -0.345 24.912 1.00 82.06 242 ILE A C 1
ATOM 1935 O O . ILE A 1 242 ? -8.439 0.654 25.369 1.00 82.06 242 ILE A O 1
ATOM 1939 N N . TRP A 1 243 ? -6.976 -0.219 23.958 1.00 84.12 243 TRP A N 1
ATOM 1940 C CA . TRP A 1 243 ? -6.604 1.070 23.373 1.00 84.12 243 TRP A CA 1
ATOM 1941 C C . TRP A 1 243 ? -7.752 1.719 22.570 1.00 84.12 243 TRP A C 1
ATOM 1943 O O . TRP A 1 243 ? -7.797 2.944 22.469 1.00 84.12 243 TRP A O 1
ATOM 1953 N N . VAL A 1 244 ? -8.740 0.941 22.100 1.00 89.44 244 VAL A N 1
ATOM 1954 C CA . VAL A 1 244 ? -9.987 1.441 21.480 1.00 89.44 244 VAL A CA 1
ATOM 1955 C C . VAL A 1 244 ? -10.794 2.304 22.444 1.00 89.44 244 VAL A C 1
ATOM 1957 O O . VAL A 1 244 ? -11.461 3.248 22.022 1.00 89.44 244 VAL A O 1
ATOM 1960 N N . LEU A 1 245 ? -10.667 2.056 23.748 1.00 83.19 245 LEU A N 1
ATOM 1961 C CA . LEU A 1 245 ? -11.384 2.807 24.777 1.00 83.19 245 LEU A CA 1
ATOM 1962 C C . LEU A 1 245 ? -10.953 4.271 24.839 1.00 83.19 245 LEU A C 1
ATOM 1964 O O . LEU A 1 245 ? -11.750 5.131 25.200 1.00 83.19 245 LEU A O 1
ATOM 1968 N N . LYS A 1 246 ? -9.712 4.573 24.435 1.00 86.06 246 LYS A N 1
ATOM 1969 C CA . LYS A 1 246 ? -9.250 5.959 24.315 1.00 86.06 246 LYS A CA 1
ATOM 1970 C C . LYS A 1 246 ? -9.969 6.701 23.195 1.00 86.06 246 LYS A C 1
ATOM 1972 O O . LYS A 1 246 ? -10.238 7.892 23.331 1.00 86.06 246 LYS A O 1
ATOM 1977 N N . ALA A 1 247 ? -10.283 5.995 22.107 1.00 90.44 247 ALA A N 1
ATOM 1978 C CA . ALA A 1 247 ? -11.021 6.559 20.992 1.00 90.44 247 ALA A CA 1
ATOM 1979 C C . ALA A 1 247 ? -12.528 6.607 21.245 1.00 90.44 247 ALA A C 1
ATOM 1981 O O . ALA A 1 247 ? -13.138 7.540 20.753 1.00 90.44 247 ALA A O 1
ATOM 1982 N N . PHE A 1 248 ? -13.138 5.672 21.985 1.00 92.19 248 PHE A N 1
ATOM 1983 C CA . PHE A 1 248 ? -14.597 5.605 22.193 1.00 92.19 248 PHE A CA 1
ATOM 1984 C C . PHE A 1 248 ? -15.040 6.164 23.557 1.00 92.19 248 PHE A C 1
ATOM 1986 O O . PHE A 1 248 ? -15.311 5.419 24.499 1.00 92.19 248 PHE A O 1
ATOM 1993 N N . GLN A 1 249 ? -15.151 7.488 23.672 1.00 86.38 249 GLN A N 1
ATOM 1994 C CA . GLN A 1 249 ? -15.529 8.179 24.915 1.00 86.38 249 GLN A CA 1
ATOM 1995 C C . GLN A 1 249 ? -17.056 8.275 25.097 1.00 86.38 249 GLN A C 1
ATOM 1997 O O . GLN A 1 249 ? -17.603 9.335 25.399 1.00 86.38 249 GLN A O 1
ATOM 2002 N N . HIS A 1 250 ? -17.766 7.162 24.905 1.00 85.50 250 HIS A N 1
ATOM 2003 C CA . HIS A 1 250 ? -19.228 7.133 24.937 1.00 85.50 250 HIS A CA 1
ATOM 2004 C C . HIS A 1 250 ? -19.779 6.900 26.366 1.00 85.50 250 HIS A C 1
ATOM 2006 O O . HIS A 1 250 ? -19.369 5.937 27.021 1.00 85.50 250 HIS A O 1
ATOM 2012 N N . PRO A 1 251 ? -20.768 7.677 26.863 1.00 81.62 251 PRO A N 1
ATOM 2013 C CA . PRO A 1 251 ? -21.263 7.572 28.247 1.00 81.62 251 PRO A CA 1
ATOM 2014 C C . PRO A 1 251 ? -21.746 6.169 28.657 1.00 81.62 251 PRO A C 1
ATOM 2016 O O . PRO A 1 251 ? -21.377 5.648 29.714 1.00 81.6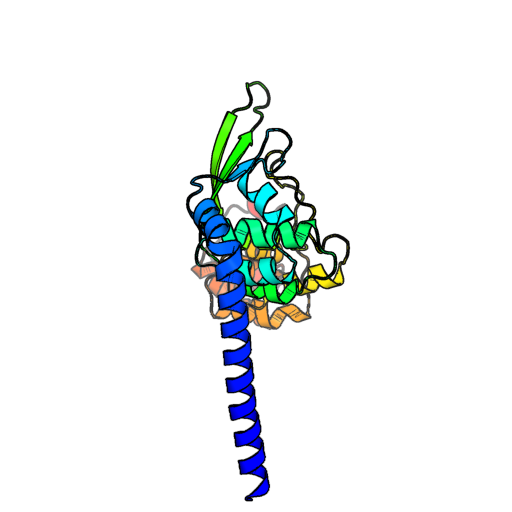2 251 PRO A O 1
ATOM 2019 N N . THR A 1 252 ? -22.531 5.517 27.793 1.00 76.75 252 THR A N 1
ATOM 2020 C CA . THR A 1 252 ? -23.020 4.140 28.009 1.00 76.75 252 THR A CA 1
ATOM 2021 C C . THR A 1 252 ? -21.876 3.138 28.122 1.00 76.75 252 THR A C 1
ATOM 2023 O O . THR A 1 252 ? -21.936 2.200 28.914 1.00 76.75 252 THR A O 1
ATOM 2026 N N . PHE A 1 253 ? -20.804 3.364 27.364 1.00 74.50 253 PHE A N 1
ATOM 2027 C CA . PHE A 1 253 ? -19.641 2.495 27.357 1.00 74.50 253 PHE A CA 1
ATOM 2028 C C . PHE A 1 253 ? -18.847 2.621 28.665 1.00 74.50 253 PHE A C 1
ATOM 2030 O O . PHE A 1 253 ? -18.471 1.617 29.268 1.00 74.50 253 PHE A O 1
ATOM 2037 N N . LEU A 1 254 ? -18.674 3.846 29.169 1.00 73.25 254 LEU A N 1
ATOM 2038 C CA . LEU A 1 254 ? -18.017 4.102 30.456 1.00 73.25 254 LEU A CA 1
ATOM 2039 C C . LEU A 1 254 ? -18.780 3.479 31.634 1.00 73.25 254 LEU A C 1
ATOM 2041 O O . LEU A 1 254 ? -18.171 2.938 32.556 1.00 73.25 254 LEU A O 1
ATOM 2045 N N . THR A 1 255 ? -20.114 3.494 31.578 1.00 75.06 255 THR A N 1
ATOM 2046 C CA . THR A 1 255 ? -20.961 2.861 32.603 1.00 75.06 255 THR A CA 1
ATOM 2047 C C . THR A 1 255 ? -20.804 1.338 32.590 1.00 75.06 255 THR A C 1
ATOM 2049 O O . THR A 1 255 ? -20.749 0.703 33.646 1.00 75.06 255 THR A O 1
ATOM 2052 N N . PHE A 1 256 ? -20.668 0.736 31.405 1.00 72.44 256 PHE A N 1
ATOM 2053 C CA . PHE A 1 256 ? -20.382 -0.691 31.288 1.00 72.44 256 PHE A CA 1
ATOM 2054 C C . PHE A 1 256 ? -19.026 -1.058 31.907 1.00 72.44 256 PHE A C 1
ATOM 2056 O O . PHE A 1 256 ? -18.964 -1.973 32.727 1.00 72.44 256 PHE A O 1
ATOM 2063 N N . LEU A 1 257 ? -17.957 -0.320 31.585 1.00 70.88 257 LEU A N 1
ATOM 2064 C CA . LEU A 1 257 ? -16.628 -0.572 32.161 1.00 70.88 257 LEU A CA 1
ATOM 2065 C C . LEU A 1 257 ? -16.635 -0.490 33.690 1.00 70.88 257 LEU A C 1
ATOM 2067 O O . LEU A 1 257 ? -16.003 -1.307 34.347 1.00 70.88 257 LEU A O 1
ATOM 2071 N N . ALA A 1 258 ? -17.369 0.466 34.263 1.00 70.56 258 ALA A N 1
ATOM 2072 C CA . ALA A 1 258 ? -17.471 0.622 35.712 1.00 70.56 258 ALA A CA 1
ATOM 2073 C C . ALA A 1 258 ? -18.219 -0.537 36.401 1.00 70.56 258 ALA A C 1
ATOM 2075 O O . ALA A 1 258 ? -18.002 -0.787 37.585 1.00 70.56 258 ALA A O 1
ATOM 2076 N N . SER A 1 259 ? -19.103 -1.235 35.681 1.00 71.19 259 SER A N 1
ATOM 2077 C CA . SER A 1 259 ? -19.926 -2.323 36.232 1.00 71.19 259 SER A CA 1
ATOM 2078 C C . SER A 1 259 ? -19.335 -3.715 36.012 1.00 71.19 259 SER A C 1
ATOM 2080 O O . SER A 1 259 ? -19.637 -4.633 36.774 1.00 71.19 259 SER A O 1
ATOM 2082 N N . THR A 1 260 ? -18.465 -3.888 35.015 1.00 64.69 260 THR A N 1
ATOM 2083 C CA . THR A 1 260 ? -17.737 -5.140 34.800 1.00 64.69 260 THR A CA 1
ATOM 2084 C C . THR A 1 260 ? -16.385 -5.088 35.500 1.00 64.69 260 THR A C 1
ATOM 2086 O O . THR A 1 260 ? -15.565 -4.213 35.249 1.00 64.69 260 THR A O 1
ATOM 2089 N N . SER A 1 261 ? -16.091 -6.076 36.346 1.00 58.62 261 SER A N 1
ATOM 2090 C CA . SER A 1 261 ? -14.818 -6.238 37.076 1.00 58.62 261 SER A CA 1
ATOM 2091 C C . SER A 1 261 ? -13.584 -6.469 36.176 1.00 58.62 261 SER A C 1
ATOM 2093 O O . SER A 1 261 ? -12.544 -6.913 36.653 1.00 58.62 261 SER A O 1
ATOM 2095 N N . LEU A 1 262 ? -13.679 -6.165 34.875 1.00 56.41 262 LEU A N 1
ATOM 2096 C CA . LEU A 1 262 ? -12.592 -6.166 33.890 1.00 56.41 262 LEU A CA 1
ATOM 2097 C C . LEU A 1 262 ? -11.502 -5.128 34.225 1.00 56.41 262 LEU A C 1
ATOM 2099 O O . LEU A 1 262 ? -10.404 -5.171 33.673 1.00 56.41 262 LEU A O 1
ATOM 2103 N N . ILE A 1 263 ? -11.762 -4.230 35.179 1.00 51.81 263 ILE A N 1
ATOM 2104 C CA . ILE A 1 263 ? -10.788 -3.294 35.744 1.00 51.81 263 ILE A CA 1
ATOM 2105 C C . ILE A 1 263 ? -9.939 -3.999 36.823 1.00 51.81 263 ILE A C 1
ATOM 2107 O O . ILE A 1 263 ? -10.010 -3.704 38.010 1.00 51.81 263 ILE A O 1
ATOM 2111 N N . THR A 1 264 ? -9.087 -4.932 36.403 1.00 54.09 264 THR A N 1
ATOM 2112 C CA . THR A 1 264 ? -7.730 -5.043 36.985 1.00 54.09 264 THR A CA 1
ATOM 2113 C C . THR A 1 264 ? -6.692 -4.386 36.073 1.00 54.09 264 THR A C 1
ATOM 2115 O O . THR A 1 264 ? -5.490 -4.531 36.271 1.00 54.09 264 THR A O 1
ATOM 2118 N N . ILE A 1 265 ? -7.148 -3.616 35.081 1.00 55.22 265 ILE A N 1
ATOM 2119 C CA . ILE A 1 265 ? -6.306 -2.737 34.274 1.00 55.22 265 ILE A CA 1
ATOM 2120 C C . ILE A 1 265 ? -6.075 -1.460 35.094 1.00 55.22 265 ILE A C 1
ATOM 2122 O O . ILE A 1 265 ? -7.048 -0.781 35.431 1.00 55.22 265 ILE A O 1
ATOM 2126 N N . PRO A 1 266 ? -4.827 -1.114 35.447 1.00 50.03 266 PRO A N 1
ATOM 2127 C CA . PRO A 1 266 ? -4.539 0.076 36.236 1.00 50.03 266 PRO A CA 1
ATOM 2128 C C . PRO A 1 266 ? -5.110 1.338 35.573 1.00 50.03 266 PRO A C 1
ATOM 2130 O O . PRO A 1 266 ? -4.828 1.618 34.407 1.00 50.03 266 PRO A O 1
ATOM 2133 N N . LEU A 1 267 ? -5.873 2.131 36.334 1.00 50.22 267 LEU A N 1
ATOM 2134 C CA . LEU A 1 267 ? -6.434 3.426 35.909 1.00 50.22 267 LEU A CA 1
ATOM 2135 C C . LEU A 1 267 ? -5.372 4.411 35.379 1.00 50.22 267 LEU A C 1
ATOM 2137 O O . LEU A 1 267 ? -5.705 5.345 34.652 1.00 50.22 267 LEU A O 1
ATOM 2141 N N . THR A 1 268 ? -4.091 4.178 35.674 1.00 53.25 268 THR A N 1
ATOM 2142 C CA . THR A 1 268 ? -2.954 4.928 35.125 1.00 53.25 268 THR A CA 1
ATOM 2143 C C . THR A 1 268 ? -2.863 4.883 33.597 1.00 53.25 268 THR A C 1
ATOM 2145 O O . THR A 1 268 ? -2.297 5.799 33.011 1.00 53.25 268 THR A O 1
ATOM 2148 N N . TYR A 1 269 ? -3.458 3.893 32.922 1.00 47.47 269 TYR A N 1
ATOM 2149 C CA . TYR A 1 269 ? -3.480 3.835 31.452 1.00 47.47 269 TYR A CA 1
ATOM 2150 C C . TYR A 1 269 ? -4.582 4.687 30.799 1.00 47.47 269 TYR A C 1
ATOM 2152 O O . TYR A 1 269 ? -4.521 4.935 29.590 1.00 47.47 269 TYR A O 1
ATOM 2160 N N . MET A 1 270 ? -5.569 5.157 31.572 1.00 47.25 270 MET A N 1
ATOM 2161 C CA . MET A 1 270 ? -6.672 5.994 31.075 1.00 47.25 270 MET A CA 1
ATOM 2162 C C . MET A 1 270 ? -6.427 7.504 31.235 1.00 47.25 270 MET A C 1
ATOM 2164 O O . MET A 1 270 ? -7.160 8.291 30.648 1.00 47.25 270 MET A O 1
ATOM 2168 N N . GLN A 1 271 ? -5.402 7.922 31.985 1.00 41.97 271 GLN A N 1
ATOM 2169 C CA . GLN A 1 271 ? -5.049 9.334 32.193 1.00 41.97 271 GLN A CA 1
ATOM 2170 C C . GLN A 1 271 ? -3.852 9.768 31.325 1.00 41.97 271 GLN A C 1
ATOM 2172 O O . GLN A 1 271 ? -2.818 10.144 31.864 1.00 41.97 271 GLN A O 1
ATOM 2177 N N . ILE A 1 272 ? -3.975 9.687 29.992 1.00 41.06 272 ILE A N 1
ATOM 2178 C CA . ILE A 1 272 ? -3.163 10.430 28.997 1.00 41.06 272 ILE A CA 1
ATOM 2179 C C . ILE A 1 272 ? -4.012 10.618 27.748 1.00 41.06 272 ILE A C 1
ATOM 2181 O O . ILE A 1 272 ? -4.418 9.558 27.194 1.00 41.06 272 ILE A O 1
#

Mean predicted aligned error: 8.42 Å